Protein AF-A0A7S1P350-F1 (afdb_monomer_lite)

Structure (mmCIF, N/CA/C/O backbone):
data_AF-A0A7S1P350-F1
#
_entry.id   AF-A0A7S1P350-F1
#
loop_
_atom_site.group_PDB
_atom_site.id
_atom_site.type_symbol
_atom_site.label_atom_id
_atom_site.label_alt_id
_atom_site.label_comp_id
_atom_site.label_asym_id
_atom_site.label_entity_id
_atom_site.label_seq_id
_atom_site.pdbx_PDB_ins_code
_atom_site.Cartn_x
_atom_site.Cartn_y
_atom_site.Cartn_z
_atom_site.occupancy
_atom_site.B_iso_or_equiv
_atom_site.auth_seq_id
_atom_site.auth_comp_id
_atom_site.auth_asym_id
_atom_site.auth_atom_id
_atom_site.pdbx_PDB_model_num
ATOM 1 N N . MET A 1 1 ? 8.802 13.043 -23.865 1.00 31.89 1 MET A N 1
ATOM 2 C CA . MET A 1 1 ? 8.583 13.725 -22.574 1.00 31.89 1 MET A CA 1
ATOM 3 C C . MET A 1 1 ? 8.338 12.661 -21.526 1.00 31.89 1 MET A C 1
ATOM 5 O O . MET A 1 1 ? 7.259 12.084 -21.487 1.00 31.89 1 MET A O 1
ATOM 9 N N . ALA A 1 2 ? 9.376 12.301 -20.776 1.00 31.91 2 ALA A N 1
ATOM 10 C CA . ALA A 1 2 ? 9.234 11.416 -19.631 1.00 31.91 2 ALA A CA 1
ATOM 11 C C . ALA A 1 2 ? 9.030 12.318 -18.414 1.00 31.91 2 ALA A C 1
ATOM 13 O O . ALA A 1 2 ? 9.948 13.040 -18.033 1.00 31.91 2 ALA A O 1
ATOM 14 N N . LEU A 1 3 ? 7.818 12.319 -17.853 1.00 40.88 3 LEU A N 1
ATOM 15 C CA . LEU A 1 3 ? 7.553 12.968 -16.572 1.00 40.88 3 LEU A CA 1
ATOM 16 C C . LEU A 1 3 ? 8.575 12.445 -15.559 1.00 40.88 3 LEU A C 1
ATOM 18 O O . LEU A 1 3 ? 8.765 11.229 -15.456 1.00 40.88 3 LEU A O 1
ATOM 22 N N . ALA A 1 4 ? 9.224 13.343 -14.817 1.00 43.75 4 ALA A N 1
ATOM 23 C CA . ALA A 1 4 ? 10.021 12.938 -13.668 1.00 43.75 4 ALA A CA 1
ATOM 24 C C . ALA A 1 4 ? 9.134 12.054 -12.777 1.00 43.75 4 ALA A C 1
ATOM 26 O O . ALA A 1 4 ? 8.017 12.440 -12.415 1.00 43.75 4 ALA A O 1
ATOM 27 N N . ALA A 1 5 ? 9.587 10.826 -12.523 1.00 44.84 5 ALA A N 1
ATOM 28 C CA . ALA A 1 5 ? 8.796 9.815 -11.840 1.00 44.84 5 ALA A CA 1
ATOM 29 C C . ALA A 1 5 ? 8.268 10.376 -10.509 1.00 44.84 5 ALA A C 1
ATOM 31 O O . ALA A 1 5 ? 9.049 10.747 -9.636 1.00 44.84 5 ALA A O 1
ATOM 32 N N . GLY A 1 6 ? 6.940 10.456 -10.374 1.00 52.16 6 GLY A N 1
ATOM 33 C CA . GLY A 1 6 ? 6.282 10.929 -9.154 1.00 52.16 6 GLY A CA 1
ATOM 34 C C . GLY A 1 6 ? 5.625 12.310 -9.218 1.00 52.16 6 GLY A C 1
ATOM 35 O O . GLY A 1 6 ? 5.156 12.762 -8.184 1.00 52.16 6 GLY A O 1
ATOM 36 N N . LEU A 1 7 ? 5.541 12.975 -10.374 1.00 58.00 7 LEU A N 1
ATOM 37 C CA . LEU A 1 7 ? 4.772 14.221 -10.527 1.00 58.00 7 LEU A CA 1
ATOM 38 C C . LEU A 1 7 ? 3.311 13.957 -10.929 1.00 58.00 7 LEU A C 1
ATOM 40 O O . LEU A 1 7 ? 3.033 13.290 -11.929 1.00 58.00 7 LEU A O 1
ATOM 44 N N . GLY A 1 8 ? 2.362 14.492 -10.159 1.00 65.94 8 GLY A N 1
ATOM 45 C CA . GLY A 1 8 ? 0.937 14.482 -10.484 1.00 65.94 8 GLY A CA 1
ATOM 46 C C . GLY A 1 8 ? 0.539 15.754 -11.224 1.00 65.94 8 GLY A C 1
ATOM 47 O O . GLY A 1 8 ? 0.784 16.842 -10.723 1.00 65.94 8 GLY A O 1
ATOM 48 N N . TRP A 1 9 ? -0.068 15.641 -12.407 1.00 72.06 9 TRP A N 1
ATOM 49 C CA . TRP A 1 9 ? -0.625 16.793 -13.125 1.00 72.06 9 TRP A CA 1
ATOM 50 C C . TRP A 1 9 ? -1.850 17.340 -12.385 1.00 72.06 9 TRP A C 1
ATOM 52 O O . TRP A 1 9 ? -2.766 16.577 -12.078 1.00 72.06 9 TRP A O 1
ATOM 62 N N . VAL A 1 10 ? -1.849 18.640 -12.090 1.00 72.50 10 VAL A N 1
ATOM 63 C CA . VAL A 1 10 ? -2.869 19.304 -11.258 1.00 72.50 10 VAL A CA 1
ATOM 64 C C . VAL A 1 10 ? -3.528 20.502 -11.938 1.00 72.50 10 VAL A C 1
ATOM 66 O O . VAL A 1 10 ? -4.592 20.943 -11.505 1.00 72.50 10 VAL A O 1
ATOM 69 N N . GLY A 1 11 ? -2.928 21.046 -12.998 1.00 75.75 11 GLY A N 1
ATOM 70 C CA . GLY A 1 11 ? -3.437 22.264 -13.614 1.00 75.75 11 GLY A CA 1
ATOM 71 C C . GLY A 1 11 ? -2.635 22.754 -14.807 1.00 75.75 11 GLY A C 1
ATOM 72 O O . GLY A 1 11 ? -1.751 22.065 -15.316 1.00 75.75 11 GLY A O 1
ATOM 73 N N . ILE A 1 12 ? -2.938 23.975 -15.230 1.00 77.88 12 ILE A N 1
ATOM 74 C CA . ILE A 1 12 ? -2.197 24.711 -16.261 1.00 77.88 12 ILE A CA 1
ATOM 75 C C . ILE A 1 12 ? -1.925 26.142 -15.792 1.00 77.88 12 ILE A C 1
ATOM 77 O O . ILE A 1 12 ? -2.685 26.686 -14.982 1.00 77.88 12 ILE A O 1
ATOM 81 N N . THR A 1 13 ? -0.855 26.766 -16.282 1.00 75.38 13 THR A N 1
ATOM 82 C CA . THR A 1 13 ? -0.591 28.179 -15.979 1.00 75.38 13 THR A CA 1
ATOM 83 C C . THR A 1 13 ? -1.585 29.084 -16.718 1.00 75.38 13 THR A C 1
ATOM 85 O O . THR A 1 13 ? -2.065 28.771 -17.805 1.00 75.38 13 THR A O 1
ATOM 88 N N . VAL A 1 14 ? -1.954 30.221 -16.122 1.00 67.88 14 VAL A N 1
ATOM 89 C CA . VAL A 1 14 ? -2.869 31.196 -16.757 1.00 67.88 14 VAL A CA 1
ATOM 90 C C . VAL A 1 14 ? -2.184 32.003 -17.859 1.00 67.88 14 VAL A C 1
ATOM 92 O O . VAL A 1 14 ? -2.864 32.560 -18.718 1.00 67.88 14 VAL A O 1
ATOM 95 N N . TRP A 1 15 ? -0.850 32.061 -17.826 1.00 59.44 15 TRP A N 1
ATOM 96 C CA . TRP A 1 15 ? -0.016 32.862 -18.721 1.00 59.44 15 TRP A CA 1
ATOM 97 C C . TRP A 1 15 ? 0.591 32.048 -19.885 1.00 59.44 15 TRP A C 1
ATOM 99 O O . TRP A 1 15 ? 1.189 32.641 -20.779 1.00 59.44 15 TRP A O 1
ATOM 109 N N . GLY A 1 16 ? 0.419 30.716 -19.927 1.00 55.88 16 GLY A N 1
ATOM 110 C CA . GLY A 1 16 ? 0.969 29.837 -20.972 1.00 55.88 16 GLY A CA 1
ATOM 111 C C . GLY A 1 16 ? 0.355 28.426 -20.984 1.00 55.88 16 GLY A C 1
ATOM 112 O O . GLY A 1 16 ? -0.347 28.034 -20.063 1.00 55.88 16 GLY A O 1
ATOM 113 N N . LYS A 1 17 ? 0.603 27.627 -22.036 1.00 62.62 17 LYS A N 1
ATOM 114 C CA . LYS A 1 17 ? 0.114 26.228 -22.175 1.00 62.62 17 LYS A CA 1
ATOM 115 C C . LYS A 1 17 ? 0.881 25.221 -21.297 1.00 62.62 17 LYS A C 1
ATOM 117 O O . LYS A 1 17 ? 0.972 24.043 -21.636 1.00 62.62 17 LYS A O 1
ATOM 122 N N . GLU A 1 18 ? 1.505 25.686 -20.227 1.00 71.25 18 GLU A N 1
ATOM 123 C CA . GLU A 1 18 ? 2.404 24.860 -19.433 1.00 71.25 18 GLU A CA 1
ATOM 124 C C . GLU A 1 18 ? 1.602 24.047 -18.426 1.00 71.25 18 GLU A C 1
ATOM 126 O O . GLU A 1 18 ? 0.733 24.568 -17.721 1.00 71.25 18 GLU A O 1
ATOM 131 N N . ASN A 1 19 ? 1.903 22.754 -18.371 1.00 77.00 19 ASN A N 1
ATOM 132 C CA . ASN A 1 19 ? 1.309 21.856 -17.400 1.00 77.00 19 ASN A CA 1
ATOM 133 C C . ASN A 1 19 ? 1.909 22.130 -16.021 1.00 77.00 19 ASN A C 1
ATOM 135 O O . ASN A 1 19 ? 3.127 22.233 -15.864 1.00 77.00 19 ASN A O 1
ATOM 139 N N . VAL A 1 20 ? 1.034 22.216 -15.024 1.00 75.62 20 VAL A N 1
ATOM 140 C CA . VAL A 1 20 ? 1.387 22.393 -13.619 1.00 75.62 20 VAL A CA 1
ATOM 141 C C . VAL A 1 20 ? 1.246 21.058 -12.908 1.00 75.62 20 VAL A C 1
ATOM 143 O O . VAL A 1 20 ? 0.232 20.366 -13.039 1.00 75.62 20 VAL A O 1
ATOM 146 N N . PHE A 1 21 ? 2.260 20.714 -12.133 1.00 77.00 21 PHE A N 1
ATOM 147 C CA . PHE A 1 21 ? 2.406 19.455 -11.431 1.00 77.00 21 PHE A CA 1
ATOM 148 C C . PHE A 1 21 ? 2.642 19.670 -9.939 1.00 77.00 21 PHE A C 1
ATOM 150 O O . PHE A 1 21 ? 3.076 20.733 -9.505 1.00 77.00 21 PHE A O 1
ATOM 157 N N . GLU A 1 22 ? 2.400 18.627 -9.159 1.00 71.12 22 GLU A N 1
ATOM 158 C CA . GLU A 1 22 ? 2.622 18.592 -7.719 1.00 71.12 22 GLU A CA 1
ATOM 159 C C . GLU A 1 22 ? 3.215 17.233 -7.332 1.00 71.12 22 GLU A C 1
ATOM 161 O O . GLU A 1 22 ? 2.849 16.199 -7.906 1.00 71.12 22 GLU A O 1
ATOM 166 N N . TYR A 1 23 ? 4.134 17.212 -6.364 1.00 61.34 23 TYR A N 1
ATOM 167 C CA . TYR A 1 23 ? 4.603 15.945 -5.807 1.00 61.34 23 TYR A CA 1
ATOM 168 C C . TYR A 1 23 ? 3.615 15.427 -4.748 1.00 61.34 23 TYR A C 1
ATOM 170 O O . TYR A 1 23 ? 3.258 16.174 -3.835 1.00 61.34 23 TYR A O 1
ATOM 178 N N . PRO A 1 24 ? 3.254 14.129 -4.764 1.00 55.03 24 PRO A N 1
ATOM 179 C CA . PRO A 1 24 ? 2.376 13.521 -3.764 1.00 55.03 24 PRO A CA 1
ATOM 180 C C . PRO A 1 24 ? 2.867 13.675 -2.320 1.00 55.03 24 PRO A C 1
ATOM 182 O O . PRO A 1 24 ? 2.067 13.680 -1.391 1.00 55.03 24 PRO A O 1
ATOM 185 N N . ASN A 1 25 ? 4.184 13.786 -2.125 1.00 51.19 25 ASN A N 1
ATOM 186 C CA . ASN A 1 25 ? 4.817 13.927 -0.815 1.00 51.19 25 ASN A CA 1
ATOM 187 C C . ASN A 1 25 ? 5.059 15.388 -0.391 1.00 51.19 25 ASN A C 1
ATOM 189 O O . ASN A 1 25 ? 5.568 15.607 0.707 1.00 51.19 25 ASN A O 1
ATOM 193 N N . ARG A 1 26 ? 4.725 16.378 -1.233 1.00 59.78 26 ARG A N 1
ATOM 194 C CA . ARG A 1 26 ? 4.877 17.815 -0.940 1.00 59.78 26 ARG A CA 1
ATOM 195 C C . ARG A 1 26 ? 3.661 18.611 -1.428 1.00 59.78 26 ARG A C 1
ATOM 197 O O . ARG A 1 26 ? 3.783 19.416 -2.353 1.00 59.78 26 ARG A O 1
ATOM 204 N N . PRO A 1 27 ? 2.481 18.390 -0.822 1.00 59.50 27 PRO A N 1
ATOM 205 C CA . PRO A 1 27 ? 1.291 19.141 -1.182 1.00 59.50 27 PRO A CA 1
ATOM 206 C C . PR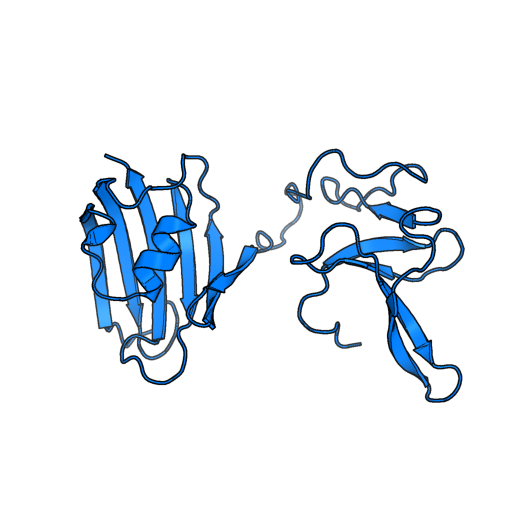O A 1 27 ? 1.488 20.636 -0.875 1.00 59.50 27 PRO A C 1
ATOM 208 O O . PRO A 1 27 ? 1.899 21.009 0.220 1.00 59.50 27 PRO A O 1
ATOM 211 N N . GLY A 1 28 ? 1.200 21.492 -1.848 1.00 63.22 28 GLY A N 1
ATOM 212 C CA . GLY A 1 28 ? 1.414 22.937 -1.836 1.00 63.22 28 GLY A CA 1
ATOM 213 C C . GLY A 1 28 ? 2.602 23.390 -2.685 1.00 63.22 28 GLY A C 1
ATOM 214 O O . GLY A 1 28 ? 2.643 24.558 -3.064 1.00 63.22 28 GLY A O 1
ATOM 215 N N . GLU A 1 29 ? 3.534 22.497 -3.032 1.00 71.94 29 GLU A N 1
ATOM 216 C CA . GLU A 1 29 ? 4.646 22.824 -3.927 1.00 71.94 29 GLU A CA 1
ATOM 217 C C . GLU A 1 29 ? 4.267 22.522 -5.381 1.00 71.94 29 GLU A C 1
ATOM 219 O O . GLU A 1 29 ? 4.148 21.364 -5.786 1.00 71.94 29 GLU A O 1
ATOM 224 N N . LEU A 1 30 ? 4.085 23.581 -6.171 1.00 75.62 30 LEU A N 1
ATOM 225 C CA . LEU A 1 30 ? 3.731 23.481 -7.584 1.00 75.62 30 LEU A CA 1
ATOM 226 C C . LEU A 1 30 ? 4.974 23.564 -8.465 1.00 75.62 30 LEU A C 1
ATOM 228 O O . LEU A 1 30 ? 5.900 24.332 -8.197 1.00 75.62 30 LEU A O 1
ATOM 232 N N . PHE A 1 31 ? 4.968 22.790 -9.540 1.00 78.62 31 PHE A N 1
ATOM 233 C CA . PHE A 1 31 ? 6.060 22.678 -10.495 1.00 78.62 31 PHE A CA 1
ATOM 234 C C . PHE A 1 31 ? 5.533 22.815 -11.915 1.00 78.62 31 PHE A C 1
ATOM 236 O O . PHE A 1 31 ? 4.415 22.404 -12.205 1.00 78.62 31 PHE A O 1
ATOM 243 N N . ILE A 1 32 ? 6.343 23.358 -12.810 1.00 76.62 32 ILE A N 1
ATOM 244 C CA . ILE A 1 32 ? 6.043 23.443 -14.239 1.00 76.62 32 ILE A CA 1
ATOM 245 C C . ILE A 1 32 ? 7.164 22.785 -15.028 1.00 76.62 32 ILE A C 1
ATOM 247 O O . ILE A 1 32 ? 8.329 22.832 -14.629 1.00 76.62 32 ILE A O 1
ATOM 251 N N . GLU A 1 33 ? 6.801 22.154 -16.137 1.00 72.31 33 GLU A N 1
ATOM 252 C CA . GLU A 1 33 ? 7.760 21.672 -17.126 1.00 72.31 33 GLU A CA 1
ATOM 253 C C . GLU A 1 33 ? 8.001 22.796 -18.137 1.00 72.31 33 GLU A C 1
ATOM 255 O O . GLU A 1 33 ? 7.114 23.140 -18.918 1.00 72.31 33 GLU A O 1
ATOM 260 N N . VAL A 1 34 ? 9.194 23.382 -18.099 1.00 67.56 34 VAL A N 1
ATOM 261 C CA . VAL A 1 34 ? 9.633 24.429 -19.026 1.00 67.56 34 VAL A CA 1
ATOM 262 C C . VAL A 1 34 ? 10.704 23.870 -19.945 1.00 67.56 34 VAL A C 1
ATOM 264 O O . VAL A 1 34 ? 11.556 23.092 -19.526 1.00 67.56 34 VAL A O 1
ATOM 267 N N . THR A 1 35 ? 10.689 24.264 -21.213 1.00 68.12 35 THR A N 1
ATOM 268 C CA . THR A 1 35 ? 11.775 23.894 -22.128 1.00 68.12 35 THR A CA 1
ATOM 269 C C . THR A 1 35 ? 12.934 24.865 -21.940 1.00 68.12 35 THR A C 1
ATOM 271 O O . THR A 1 35 ? 12.766 26.075 -22.081 1.00 68.12 35 THR A O 1
ATOM 274 N N . SER A 1 36 ? 14.112 24.336 -21.621 1.00 60.25 36 SER A N 1
ATOM 275 C CA . SER A 1 36 ? 15.355 25.095 -21.526 1.00 60.25 36 SER A CA 1
ATOM 276 C C . SER A 1 36 ? 15.619 25.836 -22.839 1.00 60.25 36 SER A C 1
ATOM 278 O O . SER A 1 36 ? 15.791 25.180 -23.867 1.00 60.25 36 SER A O 1
ATOM 280 N N . PRO A 1 37 ? 15.728 27.175 -22.848 1.00 58.50 37 PRO A N 1
ATOM 281 C CA . PRO A 1 37 ? 16.058 27.907 -24.071 1.00 58.50 37 PRO A CA 1
ATOM 282 C C . PRO A 1 37 ? 17.515 27.686 -24.506 1.00 58.50 37 PRO A C 1
ATOM 284 O O . PRO A 1 37 ? 17.873 28.006 -25.635 1.00 58.50 37 PRO A O 1
ATOM 287 N N . LEU A 1 38 ? 18.358 27.156 -23.611 1.00 67.56 38 LEU A N 1
ATOM 288 C CA . LEU A 1 38 ? 19.783 26.922 -23.851 1.00 67.56 38 LEU A CA 1
ATOM 289 C C . LEU A 1 38 ? 20.073 25.504 -24.346 1.00 67.56 38 LEU A C 1
ATOM 291 O O . LEU A 1 38 ? 20.953 25.327 -25.181 1.00 67.56 38 LEU A O 1
ATOM 295 N N . SER A 1 39 ? 19.360 24.502 -23.824 1.00 71.06 39 SER A N 1
ATOM 296 C CA . SER A 1 39 ? 19.612 23.090 -24.147 1.00 71.06 39 SER A CA 1
ATOM 297 C C . SER A 1 39 ? 18.470 22.406 -24.897 1.00 71.06 39 SER A C 1
ATOM 299 O O . SER A 1 39 ? 18.670 21.329 -25.445 1.00 71.06 39 SER A O 1
ATOM 301 N N . GLY A 1 40 ? 17.278 23.011 -24.950 1.00 67.12 40 GLY A N 1
ATOM 302 C CA . GLY A 1 40 ? 16.081 22.396 -25.530 1.00 67.12 40 GLY A CA 1
ATOM 303 C C . GLY A 1 40 ? 15.475 21.274 -24.679 1.00 67.12 40 GLY A C 1
ATOM 304 O O . GLY A 1 40 ? 14.454 20.706 -25.062 1.00 67.12 40 GLY A O 1
ATOM 305 N N . ASP A 1 41 ? 16.068 20.962 -23.526 1.00 66.44 41 ASP A N 1
ATOM 306 C CA . ASP A 1 41 ? 15.575 19.918 -22.632 1.00 66.44 41 ASP A CA 1
ATOM 307 C C . ASP A 1 41 ? 14.393 20.405 -21.796 1.00 66.44 41 ASP A C 1
ATOM 309 O O . ASP A 1 41 ? 14.322 21.570 -21.400 1.00 66.44 41 ASP A O 1
ATOM 313 N N . ALA A 1 42 ? 13.490 19.488 -21.464 1.00 63.56 42 ALA A N 1
ATOM 314 C CA . ALA A 1 42 ? 12.441 19.744 -20.491 1.00 63.56 42 ALA A CA 1
ATOM 315 C C . ALA A 1 42 ? 13.025 19.787 -19.071 1.00 63.56 42 ALA A C 1
ATOM 317 O O . ALA A 1 42 ? 13.594 18.810 -18.583 1.00 63.56 42 ALA A O 1
ATOM 318 N N . ILE A 1 43 ? 12.861 20.922 -18.400 1.00 63.66 43 ILE A N 1
ATOM 319 C CA . ILE A 1 43 ? 13.280 21.154 -17.022 1.00 63.66 43 ILE A CA 1
ATOM 320 C C . ILE A 1 43 ? 12.030 21.314 -16.166 1.00 63.66 43 ILE A C 1
ATOM 322 O O . ILE A 1 43 ? 11.145 22.109 -16.472 1.00 63.66 43 ILE A O 1
ATOM 326 N N . VAL A 1 44 ? 11.977 20.590 -15.051 1.00 69.31 44 VAL A N 1
ATOM 327 C CA . VAL A 1 44 ? 10.949 20.798 -14.030 1.00 69.31 44 VAL A CA 1
ATOM 328 C C . VAL A 1 44 ? 11.439 21.868 -13.061 1.00 69.31 44 VAL A C 1
ATOM 330 O O . VAL A 1 44 ? 12.449 21.675 -12.385 1.00 69.31 44 VAL A O 1
ATOM 333 N N . THR A 1 45 ? 10.723 22.986 -12.968 1.00 70.12 45 THR A N 1
ATOM 334 C CA . THR A 1 45 ? 11.049 24.076 -12.039 1.00 70.12 45 THR A CA 1
ATOM 335 C C . THR A 1 45 ? 9.894 24.365 -11.090 1.00 70.12 45 THR A C 1
ATOM 337 O O . THR A 1 45 ? 8.729 24.183 -11.439 1.00 70.12 45 THR A O 1
ATOM 340 N N . ARG A 1 46 ? 10.214 24.797 -9.866 1.00 74.38 46 ARG A N 1
ATOM 341 C CA . ARG A 1 46 ? 9.211 25.161 -8.858 1.00 74.38 46 ARG A CA 1
ATOM 342 C C . ARG A 1 46 ? 8.591 26.509 -9.213 1.00 74.38 46 ARG A C 1
ATOM 344 O O . ARG A 1 46 ? 9.309 27.473 -9.472 1.00 74.38 46 ARG A O 1
ATOM 351 N N . LEU A 1 47 ? 7.269 26.595 -9.148 1.00 73.69 47 LEU A N 1
ATOM 352 C CA . LEU A 1 47 ? 6.534 27.827 -9.390 1.00 73.69 47 LEU A CA 1
ATOM 353 C C . LEU A 1 47 ? 6.702 28.777 -8.194 1.00 73.69 47 LEU A C 1
ATOM 355 O O . LEU A 1 47 ? 6.228 28.504 -7.092 1.00 73.69 47 LEU A O 1
ATOM 359 N N . ALA A 1 48 ? 7.425 29.881 -8.400 1.00 64.38 48 ALA A N 1
ATOM 360 C CA . ALA A 1 48 ? 7.820 30.804 -7.331 1.00 64.38 48 ALA A CA 1
ATOM 361 C C . ALA A 1 48 ? 6.635 31.546 -6.688 1.00 64.38 48 ALA A C 1
ATOM 363 O O . ALA A 1 48 ? 6.672 31.839 -5.496 1.00 64.38 48 ALA A O 1
ATOM 364 N N . GLU A 1 49 ? 5.581 31.814 -7.459 1.00 65.25 49 GLU A N 1
ATOM 365 C CA . GLU A 1 49 ? 4.384 32.529 -6.995 1.00 65.25 49 GLU A CA 1
ATOM 366 C C . GLU A 1 49 ? 3.312 31.600 -6.396 1.00 65.25 49 GLU A C 1
ATOM 368 O O . GLU A 1 49 ? 2.235 32.057 -6.009 1.00 65.25 49 GLU A O 1
ATOM 373 N N . GLY A 1 50 ? 3.610 30.300 -6.271 1.00 70.19 50 GLY A N 1
ATOM 374 C CA . GLY A 1 50 ? 2.668 29.312 -5.754 1.00 70.19 50 GLY A CA 1
ATOM 375 C C . GLY A 1 50 ? 1.457 29.154 -6.673 1.00 70.19 50 GLY A C 1
ATOM 376 O O . GLY A 1 50 ? 1.606 28.938 -7.869 1.00 70.19 50 GLY A O 1
ATOM 377 N N . ASP A 1 51 ? 0.251 29.247 -6.117 1.00 67.81 51 ASP A N 1
ATOM 378 C CA . ASP A 1 51 ? -1.021 29.081 -6.832 1.00 67.81 51 ASP A CA 1
ATOM 379 C C . ASP A 1 51 ? -1.502 30.337 -7.582 1.00 67.81 51 ASP A C 1
ATOM 381 O O . ASP A 1 51 ? -2.456 30.267 -8.369 1.00 67.81 51 ASP A O 1
ATOM 385 N N . LYS A 1 52 ? -0.838 31.482 -7.375 1.00 67.25 52 LYS A N 1
ATOM 386 C CA . LYS A 1 52 ? -1.166 32.783 -7.973 1.00 67.25 52 LYS A CA 1
ATOM 387 C C . LYS A 1 52 ? -0.846 32.788 -9.469 1.00 67.25 52 LYS A C 1
ATOM 389 O O . LYS A 1 52 ? 0.159 33.316 -9.911 1.00 67.25 52 LYS A O 1
ATOM 394 N N . GLY A 1 53 ? -1.702 32.160 -10.265 1.00 71.75 53 GLY A N 1
ATOM 395 C CA . GLY A 1 53 ? -1.509 32.020 -11.711 1.00 71.75 53 GLY A CA 1
ATOM 396 C C . GLY A 1 53 ? -1.719 30.605 -12.236 1.00 71.75 53 GLY A C 1
ATOM 397 O O . GLY A 1 53 ? -1.356 30.314 -13.374 1.00 71.75 53 GLY A O 1
ATOM 398 N N . VAL A 1 54 ? -2.315 29.723 -11.435 1.00 74.94 54 VAL A N 1
ATOM 399 C CA . VAL A 1 54 ? -2.661 28.361 -11.840 1.00 74.94 54 VAL A CA 1
ATOM 400 C C . VAL A 1 54 ? -4.174 28.237 -11.983 1.00 74.94 54 VAL A C 1
ATOM 402 O O . VAL A 1 54 ? -4.936 28.654 -11.109 1.00 74.94 54 VAL A O 1
ATOM 405 N N . ARG A 1 55 ? -4.619 27.639 -13.091 1.00 78.94 55 ARG A N 1
ATOM 406 C CA . ARG A 1 55 ? -5.961 27.061 -13.202 1.00 78.94 55 ARG A CA 1
ATOM 407 C C . ARG A 1 55 ? -5.861 25.597 -12.828 1.00 78.94 55 ARG A C 1
ATOM 409 O O . ARG A 1 55 ? -5.370 24.785 -13.615 1.00 78.94 55 ARG A O 1
ATOM 416 N N . PHE A 1 56 ? -6.310 25.277 -11.622 1.00 77.56 56 PHE A N 1
ATOM 417 C CA . PHE A 1 56 ? -6.437 23.889 -11.206 1.00 77.56 56 PHE A CA 1
ATOM 418 C C . PHE A 1 56 ? -7.519 23.206 -12.029 1.00 77.56 56 PHE A C 1
ATOM 420 O O . PHE A 1 56 ? -8.547 23.806 -12.349 1.00 77.56 56 PHE A O 1
ATOM 427 N N . LEU A 1 57 ? -7.268 21.953 -12.382 1.00 75.00 57 LEU A N 1
ATOM 428 C CA . LEU A 1 57 ? -8.239 21.136 -13.086 1.00 75.00 57 LEU A CA 1
ATOM 429 C C . LEU A 1 57 ? -9.023 20.307 -12.076 1.00 75.00 57 LEU A C 1
ATOM 431 O O . LEU A 1 57 ? -8.454 19.634 -11.215 1.00 75.00 57 LEU A O 1
ATOM 435 N N . ASP A 1 58 ? -10.340 20.350 -12.211 1.00 69.50 58 ASP A N 1
ATOM 436 C CA . ASP A 1 58 ? -11.228 19.408 -11.561 1.00 69.50 58 ASP A CA 1
ATOM 437 C C . ASP A 1 58 ? -11.344 18.148 -12.420 1.00 69.50 58 ASP A C 1
ATOM 439 O O . ASP A 1 58 ? -12.063 18.091 -13.422 1.00 69.50 58 ASP A O 1
ATOM 443 N N . PHE A 1 59 ? -10.611 17.123 -11.999 1.00 62.91 59 PHE A N 1
ATOM 444 C CA . PHE A 1 59 ? -10.603 15.811 -12.634 1.00 62.91 59 PHE A CA 1
ATOM 445 C C . PHE A 1 59 ? -11.785 14.920 -12.222 1.00 62.91 59 PHE A C 1
ATOM 447 O O . PHE A 1 59 ? -11.826 13.762 -12.629 1.00 62.91 59 PHE A O 1
ATOM 454 N N . SER A 1 60 ? -12.741 15.415 -11.425 1.00 57.16 60 SER A N 1
ATOM 455 C CA . SER A 1 60 ? -14.005 14.705 -11.171 1.00 57.16 60 SER A CA 1
ATOM 456 C C . SER A 1 60 ? -14.956 14.721 -12.378 1.00 57.16 60 SER A C 1
ATOM 458 O O . SER A 1 60 ? -15.985 14.047 -12.368 1.00 57.16 60 SER A O 1
ATOM 460 N N . THR A 1 61 ? -14.600 15.466 -13.429 1.00 47.59 61 THR A N 1
ATOM 461 C CA . THR A 1 61 ? -15.366 15.627 -14.668 1.00 47.59 61 THR A CA 1
ATOM 462 C C . THR A 1 61 ? -14.557 15.163 -15.885 1.00 47.59 61 THR A C 1
ATOM 464 O O . THR A 1 61 ? -13.325 15.183 -15.873 1.00 47.59 61 THR A O 1
ATOM 467 N N . SER A 1 62 ? -15.244 14.717 -16.943 1.00 52.38 62 SER A N 1
ATOM 468 C CA . SER A 1 62 ? -14.630 14.281 -18.205 1.00 52.38 62 SER A CA 1
ATOM 469 C C . SER A 1 62 ? -15.301 15.002 -19.388 1.00 52.38 62 SER A C 1
ATOM 471 O O . SER A 1 62 ? -16.480 14.742 -19.645 1.00 52.38 62 SER A O 1
ATOM 473 N N . PRO A 1 63 ? -14.602 15.915 -20.101 1.00 61.25 63 PRO A N 1
ATOM 474 C CA . PRO A 1 63 ? -13.206 16.319 -19.890 1.00 61.25 63 PRO A CA 1
ATOM 475 C C . PRO A 1 63 ? -13.014 17.137 -18.593 1.00 61.25 63 PRO A C 1
ATOM 477 O O . PRO A 1 63 ? -13.980 17.740 -18.124 1.00 61.25 63 PRO A O 1
ATOM 480 N N . PRO A 1 64 ? -11.787 17.197 -18.034 1.00 62.78 64 PRO A N 1
ATOM 481 C CA . PRO A 1 64 ? -11.507 17.968 -16.825 1.00 62.78 64 PRO A CA 1
ATOM 482 C C . PRO A 1 64 ? -11.863 19.444 -17.001 1.00 62.78 64 PRO A C 1
ATOM 484 O O . PRO A 1 64 ? -11.495 20.066 -18.002 1.00 62.78 64 PRO A O 1
ATOM 487 N N . ILE A 1 65 ? -12.541 20.018 -16.011 1.00 72.31 65 ILE A N 1
ATOM 488 C CA . ILE A 1 65 ? -12.942 21.426 -16.030 1.00 72.31 65 ILE A CA 1
ATOM 489 C C . ILE A 1 65 ? -11.875 22.275 -15.340 1.00 72.31 65 ILE A C 1
ATOM 491 O O . ILE A 1 65 ? -11.425 21.968 -14.239 1.00 72.31 65 ILE A O 1
ATOM 495 N N . ALA A 1 66 ? -11.483 23.381 -15.971 1.00 77.81 66 ALA A N 1
ATOM 496 C CA . ALA A 1 66 ? -10.623 24.371 -15.338 1.00 77.81 66 ALA A CA 1
ATOM 497 C C . ALA A 1 66 ? -11.407 25.186 -14.305 1.00 77.81 66 ALA A C 1
ATOM 499 O O . ALA A 1 66 ? -12.376 25.867 -14.642 1.00 77.81 66 ALA A O 1
ATOM 500 N N . LEU A 1 67 ? -10.956 25.143 -13.054 1.00 77.19 67 LEU A N 1
ATOM 501 C CA . LEU A 1 67 ? -11.522 25.930 -11.968 1.00 77.19 67 LEU A CA 1
ATOM 502 C C . LEU A 1 67 ? -11.188 27.428 -12.129 1.00 77.19 67 LEU A C 1
ATOM 504 O O . LEU A 1 67 ? -10.222 27.793 -12.819 1.00 77.19 67 LEU A O 1
ATOM 508 N N . PRO A 1 68 ? -11.978 28.321 -11.501 1.00 76.06 68 PRO A N 1
ATOM 509 C CA . PRO A 1 68 ? -11.635 29.732 -11.377 1.00 76.06 68 PRO A CA 1
ATOM 510 C C . PRO A 1 68 ? -10.233 29.931 -10.785 1.00 76.06 68 PRO A C 1
ATOM 512 O O . PRO A 1 68 ? -9.770 29.157 -9.948 1.00 76.06 68 PRO A O 1
ATOM 515 N N . ILE A 1 69 ? -9.548 30.988 -11.224 1.00 66.00 69 ILE A N 1
ATOM 516 C CA . ILE A 1 69 ? -8.190 31.310 -10.764 1.00 66.00 69 ILE A CA 1
ATOM 517 C C . ILE A 1 69 ? -8.212 31.531 -9.245 1.00 66.00 69 ILE A C 1
ATOM 519 O O . ILE A 1 69 ? -9.043 32.285 -8.745 1.00 66.00 69 ILE A O 1
ATOM 523 N N . GLY A 1 70 ? -7.298 30.875 -8.525 1.00 59.06 70 GLY A N 1
ATOM 524 C CA . GLY A 1 70 ? -7.218 30.937 -7.060 1.00 59.06 70 GLY A CA 1
ATOM 525 C C . GLY A 1 70 ? -8.163 29.981 -6.323 1.00 59.06 70 GLY A C 1
ATOM 526 O O . GLY A 1 70 ? -8.145 29.943 -5.096 1.00 59.06 70 GLY A O 1
ATOM 527 N N . GLN A 1 71 ? -8.964 29.182 -7.039 1.00 66.31 71 GLN A N 1
ATOM 528 C CA . GLN A 1 71 ? -9.781 28.130 -6.442 1.00 66.31 71 GLN A CA 1
ATOM 529 C C . GLN A 1 71 ? -9.079 26.773 -6.559 1.00 66.31 71 GLN A C 1
ATOM 531 O O . GLN A 1 71 ? -8.861 26.254 -7.655 1.00 66.31 71 GLN A O 1
ATOM 536 N N . ARG A 1 72 ? -8.754 26.179 -5.407 1.00 63.12 72 ARG A N 1
ATOM 537 C CA . ARG A 1 72 ? -8.249 24.805 -5.309 1.00 63.12 72 ARG A CA 1
ATOM 538 C C . ARG A 1 72 ? -9.432 23.836 -5.152 1.00 63.12 72 ARG A C 1
ATOM 540 O O . ARG A 1 72 ? -10.400 24.193 -4.475 1.00 63.12 72 ARG A O 1
ATOM 547 N N . PRO A 1 73 ? -9.394 22.628 -5.744 1.00 62.69 73 PRO A N 1
ATOM 548 C CA . PRO A 1 73 ? -10.435 21.634 -5.504 1.00 62.69 73 PRO A CA 1
ATOM 549 C C . PRO A 1 73 ? -10.537 21.324 -4.002 1.00 62.69 73 PRO A C 1
ATOM 551 O O . PRO A 1 73 ? -9.518 21.193 -3.323 1.00 62.69 73 PRO A O 1
ATOM 554 N N . SER A 1 74 ? -11.769 21.254 -3.483 1.00 52.00 74 SER A N 1
ATOM 555 C CA . SER A 1 74 ? -12.057 21.345 -2.042 1.00 52.00 74 SER A CA 1
ATOM 556 C C . SER A 1 74 ? -11.509 20.224 -1.167 1.00 52.00 74 SER A C 1
ATOM 558 O O . SER A 1 74 ? -11.597 20.369 0.039 1.00 52.00 74 SER A O 1
ATOM 560 N N . ASN A 1 75 ? -10.939 19.152 -1.708 1.00 41.19 75 ASN A N 1
ATOM 561 C CA . ASN A 1 75 ? -10.082 18.205 -0.997 1.00 41.19 75 ASN A CA 1
ATOM 562 C C . ASN A 1 75 ? -9.362 17.352 -2.048 1.00 41.19 75 ASN A C 1
ATOM 564 O O . ASN A 1 75 ? -9.930 17.108 -3.112 1.00 41.19 75 ASN A O 1
ATOM 568 N N . ASN A 1 76 ? -8.115 16.955 -1.7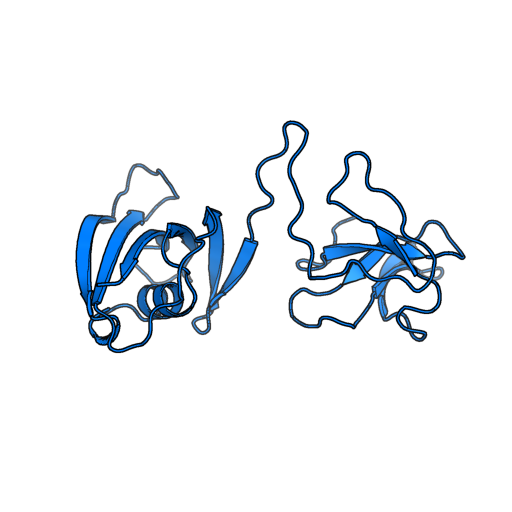53 1.00 40.38 76 ASN A N 1
ATOM 569 C CA . ASN A 1 76 ? -7.229 16.097 -2.558 1.00 40.38 76 ASN A CA 1
ATOM 570 C C . ASN A 1 76 ? -7.979 15.199 -3.555 1.00 40.38 76 ASN A C 1
ATOM 572 O O . ASN A 1 76 ? -8.893 14.496 -3.125 1.00 40.38 76 ASN A O 1
ATOM 576 N N . PRO A 1 77 ? -7.590 15.163 -4.843 1.00 38.81 77 PRO A N 1
ATOM 577 C CA . PRO A 1 77 ? -8.413 14.576 -5.887 1.00 38.81 77 PRO A CA 1
ATOM 578 C C . PRO A 1 77 ? -8.567 13.066 -5.685 1.00 38.81 77 PRO A C 1
ATOM 580 O O . PRO A 1 77 ? -7.771 12.255 -6.157 1.00 38.81 77 PRO A O 1
ATOM 583 N N . SER A 1 78 ? -9.663 12.686 -5.036 1.00 33.19 78 SER A N 1
ATOM 584 C CA . SER A 1 78 ? -10.471 11.555 -5.456 1.00 33.19 78 SER A CA 1
ATOM 585 C C . SER A 1 78 ? -10.932 11.848 -6.883 1.00 33.19 78 SER A C 1
ATOM 587 O O . SER A 1 78 ? -11.930 12.536 -7.091 1.00 33.19 78 SER A O 1
ATOM 589 N N . LEU A 1 79 ? -10.152 11.387 -7.867 1.00 33.28 79 LEU A N 1
ATOM 590 C CA . LEU A 1 79 ? -10.577 11.332 -9.264 1.00 33.28 79 LEU A CA 1
ATOM 591 C C . LEU A 1 79 ? -11.835 10.459 -9.338 1.00 33.28 79 LEU A C 1
ATOM 593 O O . LEU A 1 79 ? -11.767 9.241 -9.168 1.00 33.28 79 LEU A O 1
ATOM 597 N N . ALA A 1 80 ? -12.979 11.105 -9.550 1.00 31.20 80 ALA A N 1
ATOM 598 C CA . ALA A 1 80 ? -14.242 10.441 -9.810 1.00 31.20 80 ALA A CA 1
ATOM 599 C C . ALA A 1 80 ? -14.266 9.884 -11.243 1.00 31.20 80 ALA A C 1
ATOM 601 O O . ALA A 1 80 ? -13.727 10.465 -12.182 1.00 31.20 80 ALA A O 1
ATOM 602 N N . ASN A 1 81 ? -14.880 8.712 -11.360 1.00 35.78 81 ASN A N 1
ATOM 603 C CA . ASN A 1 81 ? -14.974 7.865 -12.541 1.00 35.78 81 ASN A CA 1
ATOM 604 C C . ASN A 1 81 ? -15.716 8.506 -13.723 1.00 35.78 81 ASN A C 1
ATOM 606 O O . ASN A 1 81 ? -16.746 9.148 -13.533 1.00 35.78 81 ASN A O 1
ATOM 610 N N . GLY A 1 82 ? -15.306 8.151 -14.948 1.00 28.75 82 GLY A N 1
ATOM 611 C CA . GLY A 1 82 ? -16.200 8.226 -16.105 1.00 28.75 82 GLY A CA 1
ATOM 612 C C . GLY A 1 82 ? -15.537 8.114 -17.476 1.00 28.75 82 GLY A C 1
ATOM 613 O O . GLY A 1 82 ? -15.461 9.106 -18.191 1.00 28.75 82 GLY A O 1
ATOM 614 N N . GLY A 1 83 ? -15.109 6.908 -17.869 1.00 26.84 83 GLY A N 1
ATOM 615 C CA . GLY A 1 83 ? -14.815 6.592 -19.275 1.00 26.84 83 GLY A CA 1
ATOM 616 C C . GLY A 1 83 ? -13.638 5.643 -19.475 1.00 26.84 83 GLY A C 1
ATOM 617 O O . GLY A 1 83 ? -12.554 6.084 -19.827 1.00 26.84 83 GLY A O 1
ATOM 618 N N . GLY A 1 84 ? -13.841 4.341 -19.244 1.00 31.95 84 GLY A N 1
ATOM 619 C CA . GLY A 1 84 ? -12.954 3.280 -19.752 1.00 31.95 84 GLY A CA 1
ATOM 620 C C . GLY A 1 84 ? -11.479 3.309 -19.324 1.00 31.95 84 GLY A C 1
ATOM 621 O O . GLY A 1 84 ? -10.672 2.610 -19.927 1.00 31.95 84 GLY A O 1
ATOM 622 N N . ALA A 1 85 ? -11.114 4.084 -18.303 1.00 32.22 85 ALA A N 1
ATOM 623 C CA . ALA A 1 85 ? -9.754 4.179 -17.796 1.00 32.22 85 ALA A CA 1
ATOM 624 C C . ALA A 1 85 ? -9.683 3.500 -16.426 1.00 32.22 85 ALA A C 1
ATOM 626 O O . ALA A 1 85 ? -10.390 3.884 -15.497 1.00 32.22 85 ALA A O 1
ATOM 627 N N . THR A 1 86 ? -8.844 2.470 -16.321 1.00 34.81 86 THR A N 1
ATOM 628 C CA . THR A 1 86 ? -8.422 1.822 -15.072 1.00 34.81 86 THR A CA 1
ATOM 629 C C . THR A 1 86 ? -8.305 2.842 -13.938 1.00 34.81 86 THR A C 1
ATOM 631 O O . THR A 1 86 ? -7.510 3.776 -14.065 1.00 34.81 86 THR A O 1
ATOM 634 N N . LEU A 1 87 ? -9.093 2.653 -12.865 1.00 39.34 87 LEU A N 1
ATOM 635 C CA . LEU A 1 87 ? -8.960 3.321 -11.561 1.00 39.34 87 LEU A CA 1
ATOM 636 C C . LEU A 1 87 ? -7.488 3.656 -11.329 1.00 39.34 87 LEU A C 1
ATOM 638 O O . LEU A 1 87 ? -6.667 2.742 -11.254 1.00 39.34 87 LEU A O 1
ATOM 642 N N . ARG A 1 88 ? -7.138 4.948 -11.330 1.00 44.16 88 ARG A N 1
ATOM 643 C CA . ARG A 1 88 ? -5.744 5.390 -11.226 1.00 44.16 88 ARG A CA 1
ATOM 644 C C . ARG A 1 88 ? -5.223 4.941 -9.864 1.00 44.16 88 ARG A C 1
ATOM 646 O O . ARG A 1 88 ? -5.517 5.558 -8.846 1.00 44.16 88 ARG A O 1
ATOM 653 N N . ARG A 1 89 ? -4.522 3.813 -9.873 1.00 57.62 89 ARG A N 1
ATOM 654 C CA . ARG A 1 89 ? -4.114 3.073 -8.687 1.00 57.62 89 ARG A CA 1
ATOM 655 C C . ARG A 1 89 ? -3.210 3.959 -7.824 1.00 57.62 89 ARG A C 1
ATOM 657 O O . ARG A 1 89 ? -2.281 4.591 -8.337 1.00 57.62 89 ARG A O 1
ATOM 664 N N . ARG A 1 90 ? -3.497 4.063 -6.522 1.00 68.44 90 ARG A N 1
ATOM 665 C CA . ARG A 1 90 ? -2.682 4.871 -5.600 1.00 68.44 90 ARG A CA 1
ATOM 666 C C . ARG A 1 90 ? -1.370 4.136 -5.363 1.00 68.44 90 ARG A C 1
ATOM 668 O O . ARG A 1 90 ? -1.362 3.071 -4.761 1.00 68.44 90 ARG A O 1
ATOM 675 N N . THR A 1 91 ? -0.261 4.704 -5.815 1.00 74.12 91 THR A N 1
ATOM 676 C CA . THR A 1 91 ? 1.069 4.118 -5.629 1.00 74.12 91 THR A CA 1
ATOM 677 C C . THR A 1 91 ? 1.850 4.831 -4.531 1.00 74.12 91 THR A C 1
ATOM 679 O O . THR A 1 91 ? 1.597 5.997 -4.221 1.00 74.12 91 THR A O 1
ATOM 682 N N . GLY A 1 92 ? 2.807 4.132 -3.925 1.00 75.50 92 GLY A N 1
ATOM 683 C CA . GLY A 1 92 ? 3.681 4.705 -2.907 1.00 75.50 92 GLY A CA 1
ATOM 684 C C . GLY A 1 92 ? 4.839 3.790 -2.527 1.00 75.50 92 GLY A C 1
ATOM 685 O O . GLY A 1 92 ? 5.048 2.736 -3.131 1.00 75.50 92 GLY A O 1
ATOM 686 N N . THR A 1 93 ? 5.585 4.207 -1.508 1.00 76.25 93 THR A N 1
ATOM 687 C CA . THR A 1 93 ? 6.722 3.461 -0.960 1.00 76.25 93 THR A CA 1
ATOM 688 C C . THR A 1 93 ? 6.534 3.294 0.545 1.00 76.25 93 THR A C 1
ATOM 690 O O . THR A 1 93 ? 6.203 4.260 1.233 1.00 76.25 93 THR A O 1
ATOM 693 N N . SER A 1 94 ? 6.698 2.074 1.056 1.00 71.12 94 SER A N 1
ATOM 694 C CA . SER A 1 94 ? 6.649 1.771 2.488 1.00 71.12 94 SER A CA 1
ATOM 695 C C . SER A 1 94 ? 7.911 2.273 3.210 1.00 71.12 94 SER A C 1
ATOM 697 O O . SER A 1 94 ? 8.928 2.529 2.558 1.00 71.12 94 SER A O 1
ATOM 699 N N . PRO A 1 95 ? 7.900 2.377 4.552 1.00 73.12 95 PRO A N 1
ATOM 700 C CA . PRO A 1 95 ? 9.100 2.692 5.335 1.00 73.12 95 PRO A CA 1
ATOM 701 C C . PRO A 1 95 ? 10.294 1.768 5.045 1.00 73.12 95 PRO A C 1
ATOM 703 O O . PRO A 1 95 ? 11.431 2.228 4.991 1.00 73.12 95 PRO A O 1
ATOM 706 N N . SER A 1 96 ? 10.034 0.486 4.783 1.00 69.50 96 SER A N 1
ATOM 707 C CA . SER A 1 96 ? 11.037 -0.508 4.368 1.00 69.50 96 SER A CA 1
ATOM 708 C C . SER A 1 96 ? 11.508 -0.389 2.908 1.00 69.50 96 SER A C 1
ATOM 710 O O . SER A 1 96 ? 12.332 -1.186 2.457 1.00 69.50 96 SER A O 1
ATOM 712 N N . GLY A 1 97 ? 11.008 0.590 2.148 1.00 73.31 97 GLY A N 1
ATOM 713 C CA . GLY A 1 97 ? 11.384 0.818 0.751 1.00 73.31 97 GLY A CA 1
ATOM 714 C C . GLY A 1 97 ? 10.640 -0.058 -0.263 1.00 73.31 97 GLY A C 1
ATOM 715 O O . GLY A 1 97 ? 10.966 -0.019 -1.451 1.00 73.31 97 GLY A O 1
ATOM 716 N N . ALA A 1 98 ? 9.643 -0.840 0.166 1.00 80.50 98 ALA A N 1
ATOM 717 C CA . ALA A 1 98 ? 8.815 -1.625 -0.743 1.00 80.50 98 ALA A CA 1
ATOM 718 C C . ALA A 1 98 ? 7.866 -0.704 -1.515 1.00 80.50 98 ALA A C 1
ATOM 720 O O . ALA A 1 98 ? 7.240 0.192 -0.948 1.00 80.50 98 ALA A O 1
ATOM 721 N N . ARG A 1 99 ? 7.743 -0.925 -2.822 1.00 81.94 99 ARG A N 1
ATOM 722 C CA . ARG A 1 99 ? 6.794 -0.174 -3.651 1.00 81.94 99 ARG A CA 1
ATOM 723 C C . ARG A 1 99 ? 5.429 -0.819 -3.524 1.00 81.94 99 ARG A C 1
ATOM 725 O O . ARG A 1 99 ? 5.343 -2.041 -3.518 1.00 81.94 99 ARG A O 1
ATOM 732 N N . TYR A 1 100 ? 4.375 -0.026 -3.464 1.00 82.50 100 TYR A N 1
ATOM 733 C CA . TYR A 1 100 ? 3.022 -0.554 -3.421 1.00 82.50 100 TYR A CA 1
ATOM 734 C C . TYR A 1 100 ? 2.084 0.193 -4.354 1.00 82.50 100 TYR A C 1
ATOM 736 O O . TYR A 1 100 ? 2.360 1.308 -4.798 1.00 82.50 100 TYR A O 1
ATOM 744 N N . GLU A 1 101 ? 0.961 -0.456 -4.613 1.00 83.38 101 GLU A N 1
ATOM 745 C CA . GLU A 1 101 ? -0.128 0.005 -5.442 1.00 83.38 101 GLU A CA 1
ATOM 746 C C . GLU A 1 101 ? -1.460 -0.432 -4.816 1.00 83.38 101 GLU A C 1
ATOM 748 O O . GLU A 1 101 ? -1.716 -1.619 -4.632 1.00 83.38 101 GLU A O 1
ATOM 753 N N . VAL A 1 102 ? -2.310 0.523 -4.452 1.00 82.44 102 VAL A N 1
ATOM 754 C CA . VAL A 1 102 ? -3.671 0.275 -3.976 1.00 82.44 102 VAL A CA 1
ATOM 755 C C . VAL A 1 102 ? -4.540 -0.007 -5.193 1.00 82.44 102 VAL A C 1
ATOM 757 O O . VAL A 1 102 ? -4.777 0.870 -6.029 1.00 82.44 102 VAL A O 1
ATOM 760 N N . VAL A 1 103 ? -4.979 -1.256 -5.296 1.00 81.31 103 VAL A N 1
ATOM 761 C CA . VAL A 1 103 ? -5.820 -1.764 -6.384 1.00 81.31 103 VAL A CA 1
ATOM 762 C C . VAL A 1 103 ? -7.292 -1.474 -6.098 1.00 81.31 103 VAL A C 1
ATOM 764 O O . VAL A 1 103 ? -8.052 -1.179 -7.018 1.00 81.31 103 VAL A O 1
ATOM 767 N N . GLN A 1 104 ? -7.681 -1.508 -4.823 1.00 80.31 104 GLN A N 1
ATOM 768 C CA . GLN A 1 104 ? -9.017 -1.162 -4.353 1.00 80.31 104 GLN A CA 1
ATOM 769 C C . GLN A 1 104 ? -8.893 -0.394 -3.042 1.00 80.31 104 GLN A C 1
ATOM 771 O O . GLN A 1 104 ? -8.280 -0.895 -2.107 1.00 80.31 104 GLN A O 1
ATOM 776 N N . GLU A 1 105 ? -9.464 0.806 -2.968 1.00 79.81 105 GLU A N 1
ATOM 777 C CA . GLU A 1 105 ? -9.470 1.604 -1.738 1.00 79.81 105 GLU A CA 1
ATOM 778 C C . GLU A 1 105 ? -10.416 0.989 -0.699 1.00 79.81 105 GLU A C 1
ATOM 780 O O . GLU A 1 105 ? -11.544 0.606 -1.015 1.00 79.81 105 GLU A O 1
ATOM 785 N N . GLY A 1 106 ? -9.959 0.930 0.551 1.00 76.44 106 GLY A N 1
ATOM 786 C CA . GLY A 1 106 ? -10.802 0.592 1.693 1.00 76.44 106 GLY A CA 1
ATOM 787 C C . GLY A 1 106 ? -11.516 1.828 2.233 1.00 76.44 106 GLY A C 1
ATOM 788 O O . GLY A 1 106 ? -10.975 2.936 2.216 1.00 76.44 106 GLY A O 1
ATOM 789 N N . THR A 1 107 ? -12.729 1.651 2.746 1.00 77.44 107 THR A N 1
ATOM 790 C CA . THR A 1 107 ? -13.537 2.744 3.316 1.00 77.44 107 THR A CA 1
ATOM 791 C C . THR A 1 107 ? -13.554 2.744 4.840 1.00 77.44 107 THR A C 1
ATOM 793 O O . THR A 1 107 ? -14.039 3.702 5.441 1.00 77.44 107 THR A O 1
ATOM 796 N N . GLY A 1 108 ? -13.050 1.686 5.476 1.00 78.25 108 GLY A N 1
ATOM 797 C CA . GLY A 1 108 ? -13.077 1.558 6.926 1.00 78.25 108 GLY A CA 1
ATOM 798 C C . GLY A 1 108 ? -11.941 2.296 7.638 1.00 78.25 108 GLY A C 1
ATOM 799 O O . GLY A 1 108 ? -11.204 3.121 7.069 1.00 78.25 108 GLY A O 1
ATOM 800 N N . ARG A 1 109 ? -11.814 2.016 8.939 1.00 88.94 109 ARG A N 1
ATOM 801 C CA . ARG A 1 109 ? -10.750 2.594 9.769 1.00 88.94 109 ARG A CA 1
ATOM 802 C C . ARG A 1 109 ? -9.398 1.957 9.441 1.00 88.94 109 ARG A C 1
ATOM 804 O O . ARG A 1 109 ? -9.322 0.900 8.819 1.00 88.94 109 ARG A O 1
ATOM 811 N N . VAL A 1 110 ? -8.332 2.630 9.857 1.00 85.56 110 VAL A N 1
ATOM 812 C CA . VAL A 1 110 ? -6.966 2.100 9.773 1.00 85.56 110 VAL A CA 1
ATOM 813 C C . VAL A 1 110 ? -6.707 1.239 11.018 1.00 85.56 110 VAL A C 1
ATOM 815 O O . VAL A 1 110 ? -7.041 1.692 12.121 1.00 85.56 110 VAL A O 1
ATOM 818 N N . PRO A 1 111 ? -6.150 0.022 10.881 1.00 85.25 111 PRO A N 1
ATOM 819 C CA . PRO A 1 111 ? -5.760 -0.797 12.022 1.00 85.25 111 PRO A CA 1
ATOM 820 C C . PRO A 1 111 ? -4.689 -0.129 12.885 1.00 85.25 111 PRO A C 1
ATOM 822 O O . PRO A 1 111 ? -3.765 0.520 12.396 1.00 85.25 111 PRO A O 1
ATOM 825 N N . THR A 1 112 ? -4.775 -0.359 14.185 1.00 85.75 112 THR A N 1
ATOM 826 C CA . THR A 1 112 ? -3.725 -0.080 15.161 1.00 85.75 112 THR A CA 1
ATOM 827 C C . THR A 1 112 ? -2.903 -1.337 15.423 1.00 85.75 112 THR A C 1
ATOM 829 O O . THR A 1 112 ? -3.268 -2.446 15.037 1.00 85.75 112 THR A O 1
ATOM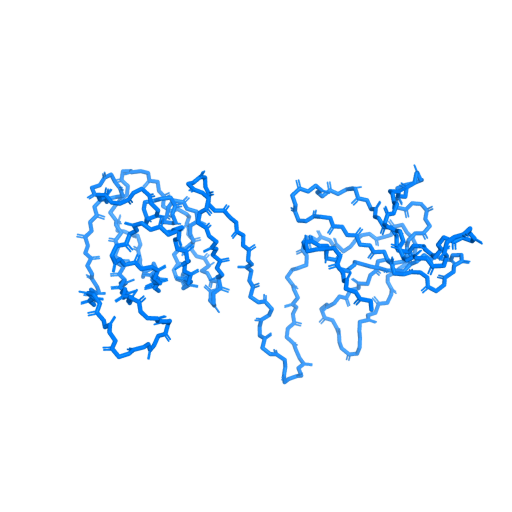 832 N N . LEU A 1 113 ? -1.778 -1.185 16.120 1.00 86.00 113 LEU A N 1
ATOM 833 C CA . LEU A 1 113 ? -0.870 -2.299 16.383 1.00 86.00 113 LEU A CA 1
ATOM 834 C C . LEU A 1 113 ? -1.499 -3.449 17.195 1.00 86.00 113 LEU A C 1
ATOM 836 O O . LEU A 1 113 ? -1.073 -4.595 17.055 1.00 86.00 113 LEU A O 1
ATOM 840 N N . ASN A 1 114 ? -2.491 -3.140 18.030 1.00 88.69 114 ASN A N 1
ATOM 841 C CA . ASN A 1 114 ? -3.130 -4.104 18.927 1.00 88.69 114 ASN A CA 1
ATOM 842 C C . ASN A 1 114 ? -4.435 -4.672 18.360 1.00 88.69 114 ASN A C 1
ATOM 844 O O . ASN A 1 114 ? -5.021 -5.562 18.972 1.00 88.69 114 ASN A O 1
ATOM 848 N N . ASP A 1 115 ? -4.896 -4.161 17.217 1.00 90.44 115 ASP A N 1
ATOM 849 C CA . ASP A 1 115 ? -6.097 -4.679 16.581 1.00 90.44 115 ASP A CA 1
ATOM 850 C C . ASP A 1 115 ? -5.857 -6.100 16.054 1.00 90.44 115 ASP A C 1
ATOM 852 O O . ASP A 1 115 ? -4.764 -6.453 15.590 1.00 90.44 115 ASP A O 1
ATOM 856 N N . ARG A 1 116 ? -6.913 -6.915 16.095 1.00 94.69 116 ARG A N 1
ATOM 857 C CA . ARG A 1 116 ? -6.981 -8.168 15.346 1.00 94.69 116 ARG A CA 1
ATOM 858 C C . ARG A 1 116 ? -7.565 -7.861 13.981 1.00 94.69 116 ARG A C 1
ATOM 860 O O . ARG A 1 116 ? -8.567 -7.169 13.872 1.00 94.69 116 ARG A O 1
ATOM 867 N N . VAL A 1 117 ? -6.932 -8.374 12.938 1.00 93.69 117 VAL A N 1
ATOM 868 C CA . VAL A 1 117 ? -7.381 -8.157 11.565 1.00 93.69 117 VAL A CA 1
ATOM 869 C C . VAL A 1 117 ? -7.638 -9.482 10.886 1.00 93.69 117 VAL A C 1
ATOM 871 O O . VAL A 1 117 ? -6.875 -10.439 11.061 1.00 93.69 117 VAL A O 1
ATOM 874 N N . LYS A 1 118 ? -8.697 -9.517 10.085 1.00 94.31 118 LYS A N 1
ATOM 875 C CA . LYS A 1 118 ? -8.931 -10.558 9.097 1.00 94.31 118 LYS A CA 1
ATOM 876 C C . LYS A 1 118 ? -8.377 -10.090 7.760 1.00 94.31 118 LYS A C 1
ATOM 878 O O . LYS A 1 118 ? -8.663 -8.976 7.325 1.00 94.31 118 LYS A O 1
ATOM 883 N N . TYR A 1 119 ? -7.591 -10.929 7.098 1.00 91.56 119 TYR A N 1
ATOM 884 C CA . TYR A 1 119 ? -6.964 -10.567 5.831 1.00 91.56 119 TYR A CA 1
ATOM 885 C C . TYR A 1 119 ? -6.796 -11.763 4.893 1.00 91.56 119 TYR A C 1
ATOM 887 O O . TYR A 1 119 ? -6.705 -12.914 5.332 1.00 91.56 119 TYR A O 1
ATOM 895 N N . ASP A 1 120 ? -6.708 -11.467 3.599 1.00 91.75 120 ASP A N 1
ATOM 896 C CA . ASP A 1 120 ? -6.202 -12.388 2.584 1.00 91.75 120 ASP A CA 1
ATOM 897 C C . ASP A 1 120 ? -4.814 -11.921 2.140 1.00 91.75 120 ASP A C 1
ATOM 899 O O . ASP A 1 120 ? -4.596 -10.724 1.955 1.00 91.75 120 ASP A O 1
ATOM 903 N N . CYS A 1 121 ? -3.872 -12.841 1.949 1.00 88.25 121 CYS A N 1
ATOM 904 C CA . CYS A 1 121 ? -2.548 -12.521 1.427 1.00 88.25 121 CYS A CA 1
ATOM 905 C C . CYS A 1 121 ? -2.070 -13.614 0.479 1.00 88.25 121 CYS A C 1
ATOM 907 O O . CYS A 1 121 ? -1.937 -14.771 0.874 1.00 88.25 121 CYS A O 1
ATOM 909 N N . ILE A 1 122 ? -1.771 -13.234 -0.756 1.00 88.31 122 ILE A N 1
ATOM 910 C CA . ILE A 1 122 ? -1.167 -14.118 -1.750 1.00 88.31 122 ILE A CA 1
ATOM 911 C C . ILE A 1 122 ? 0.214 -13.573 -2.070 1.00 88.31 122 ILE A C 1
ATOM 913 O O . ILE A 1 122 ? 0.355 -12.373 -2.310 1.00 88.31 122 ILE A O 1
ATOM 917 N N . ALA A 1 123 ? 1.212 -14.448 -2.089 1.00 85.06 123 ALA A N 1
ATOM 918 C CA . ALA A 1 123 ? 2.571 -14.093 -2.452 1.00 85.06 123 ALA A CA 1
ATOM 919 C C . ALA A 1 123 ? 3.082 -14.921 -3.631 1.00 85.06 123 ALA A C 1
ATOM 921 O O . ALA A 1 123 ? 2.834 -16.126 -3.704 1.00 85.06 123 ALA A O 1
ATOM 922 N N . TRP A 1 124 ? 3.852 -14.279 -4.508 1.00 84.56 124 TRP A N 1
ATOM 923 C CA . TRP A 1 124 ? 4.498 -14.881 -5.674 1.00 84.56 124 TRP A CA 1
ATOM 924 C C . TRP A 1 124 ? 5.985 -14.527 -5.751 1.00 84.56 124 TRP A C 1
ATOM 926 O O . TRP A 1 124 ? 6.437 -13.489 -5.247 1.00 84.56 124 TRP A O 1
ATOM 936 N N . ARG A 1 125 ? 6.744 -15.388 -6.429 1.00 79.69 125 ARG A N 1
ATOM 937 C CA . ARG A 1 125 ? 8.173 -15.204 -6.737 1.00 79.69 125 ARG A CA 1
ATOM 938 C C . ARG A 1 125 ? 8.422 -14.510 -8.066 1.00 79.69 125 ARG A C 1
ATOM 940 O O . ARG A 1 125 ? 9.374 -13.741 -8.186 1.00 79.69 125 ARG A O 1
ATOM 947 N N . ASP A 1 126 ? 7.580 -14.805 -9.046 1.00 74.25 126 ASP A N 1
ATOM 948 C CA . ASP A 1 126 ? 7.743 -14.457 -10.454 1.00 74.25 126 ASP A CA 1
ATOM 949 C C . ASP A 1 126 ? 7.053 -13.133 -10.812 1.00 74.25 126 ASP A C 1
ATOM 951 O O . ASP A 1 126 ? 7.715 -12.216 -11.300 1.00 74.25 126 ASP A O 1
ATOM 955 N N . ALA A 1 127 ? 5.747 -13.017 -10.553 1.00 80.50 127 ALA A N 1
ATOM 956 C CA . ALA A 1 127 ? 4.938 -11.816 -10.771 1.00 80.50 127 ALA A CA 1
ATOM 957 C C . ALA A 1 127 ? 3.573 -11.929 -10.067 1.00 80.50 127 ALA A C 1
ATOM 959 O O . ALA A 1 127 ? 3.171 -13.010 -9.645 1.00 80.50 127 ALA A O 1
ATOM 960 N N . PHE A 1 128 ? 2.821 -10.826 -9.982 1.00 76.94 128 PHE A N 1
ATOM 961 C CA . PHE A 1 128 ? 1.405 -10.892 -9.594 1.00 76.94 128 PHE A CA 1
ATOM 962 C C . PHE A 1 128 ? 0.632 -11.826 -10.525 1.00 76.94 128 PHE A C 1
ATOM 964 O O . PHE A 1 128 ? 0.843 -11.799 -11.737 1.00 76.94 128 PHE A O 1
ATOM 971 N N . ASP A 1 129 ? -0.242 -12.650 -9.944 1.00 78.62 129 ASP A N 1
ATOM 972 C CA . ASP A 1 129 ? -1.005 -13.689 -10.649 1.00 78.62 129 ASP A CA 1
ATOM 973 C C . ASP A 1 129 ? -0.133 -14.692 -11.434 1.00 78.62 129 ASP A C 1
ATOM 975 O O . ASP A 1 129 ? -0.615 -15.402 -12.318 1.00 78.62 129 ASP A O 1
ATOM 979 N N . GLY A 1 130 ? 1.154 -14.780 -11.077 1.00 75.19 130 GLY A N 1
ATOM 980 C CA . GLY A 1 130 ? 2.114 -15.722 -11.631 1.00 75.19 130 GLY A CA 1
ATOM 981 C C . GLY A 1 130 ? 1.855 -17.170 -11.216 1.00 75.19 130 GLY A C 1
ATOM 982 O O . GLY A 1 130 ? 0.986 -17.480 -10.389 1.00 75.19 130 GLY A O 1
ATOM 983 N N . GLN A 1 131 ? 2.626 -18.076 -11.814 1.00 81.69 131 GLN A N 1
ATOM 984 C CA . GLN A 1 131 ? 2.509 -19.515 -11.566 1.00 81.69 131 GLN A CA 1
ATOM 985 C C . GLN A 1 131 ? 3.335 -19.946 -10.346 1.00 81.69 131 GLN A C 1
ATOM 987 O O . GLN A 1 131 ? 2.979 -20.925 -9.689 1.00 81.69 131 GLN A O 1
ATOM 992 N N . ASP A 1 132 ? 4.397 -19.210 -10.000 1.00 78.81 132 ASP A N 1
ATOM 993 C CA . ASP A 1 132 ? 5.248 -19.509 -8.841 1.00 78.81 132 ASP A CA 1
ATOM 994 C C . ASP A 1 132 ? 4.710 -18.841 -7.564 1.00 78.81 132 ASP A C 1
ATOM 996 O O . ASP A 1 132 ? 5.234 -17.838 -7.060 1.00 78.81 132 ASP A O 1
ATOM 1000 N N . LYS A 1 133 ? 3.604 -19.398 -7.052 1.00 83.31 133 LYS A N 1
ATOM 1001 C CA . LYS A 1 133 ? 3.004 -19.003 -5.770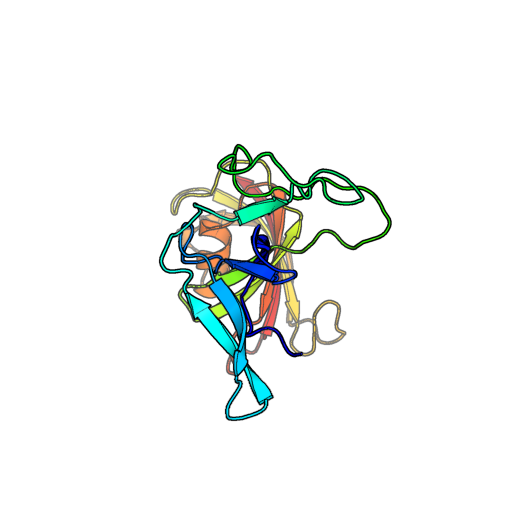 1.00 83.31 133 LYS A CA 1
ATOM 1002 C C . LYS A 1 133 ? 3.870 -19.470 -4.600 1.00 83.31 133 LYS A C 1
ATOM 1004 O O . LYS A 1 133 ? 4.128 -20.660 -4.443 1.00 83.31 133 LYS A O 1
ATOM 1009 N N . PHE A 1 134 ? 4.229 -18.537 -3.722 1.00 82.25 134 PHE A N 1
ATOM 1010 C CA . PHE A 1 134 ? 4.939 -18.826 -2.478 1.00 82.25 134 PHE A CA 1
ATOM 1011 C C . PHE A 1 134 ? 3.976 -19.230 -1.349 1.00 82.25 134 PHE A C 1
ATOM 1013 O O . PHE A 1 134 ? 4.190 -20.249 -0.697 1.00 82.25 134 PHE A O 1
ATOM 1020 N N . TYR A 1 135 ? 2.887 -18.478 -1.147 1.00 82.19 135 TYR A N 1
ATOM 1021 C CA . TYR A 1 135 ? 1.765 -18.870 -0.282 1.00 82.19 135 TYR A CA 1
ATOM 1022 C C . TYR A 1 135 ? 0.458 -18.184 -0.700 1.00 82.19 135 TYR A C 1
ATOM 1024 O O . TYR A 1 135 ? 0.464 -17.168 -1.394 1.00 82.19 135 TYR A O 1
ATOM 1032 N N . ASP A 1 136 ? -0.665 -18.736 -0.239 1.00 89.00 136 ASP A N 1
ATOM 1033 C CA . ASP A 1 136 ? -2.015 -18.200 -0.431 1.00 89.00 136 ASP A CA 1
ATOM 1034 C C . ASP A 1 136 ? -2.803 -18.365 0.882 1.00 89.00 136 ASP A C 1
ATOM 1036 O O . ASP A 1 136 ? -3.194 -19.470 1.261 1.00 89.00 136 ASP A O 1
ATOM 1040 N N . LEU A 1 137 ? -2.960 -17.267 1.621 1.00 86.06 137 LEU A N 1
ATOM 1041 C CA . LEU A 1 13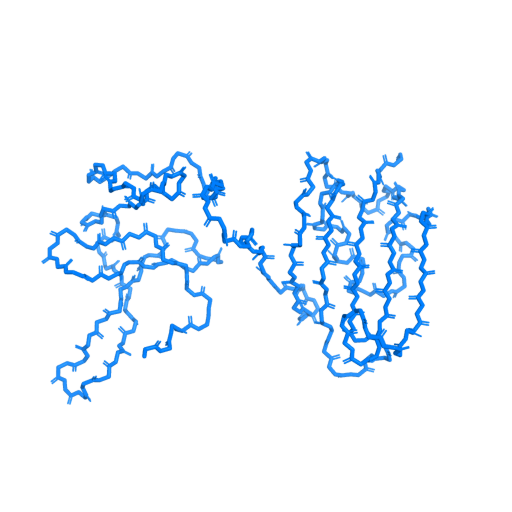7 ? -3.701 -17.194 2.877 1.00 86.06 137 LEU A CA 1
ATOM 1042 C C . LEU A 1 137 ? -5.052 -16.528 2.620 1.00 86.06 137 LEU A C 1
ATOM 1044 O O . LEU A 1 137 ? -5.100 -15.409 2.109 1.00 86.06 137 LEU A O 1
ATOM 1048 N N . ARG A 1 138 ? -6.146 -17.185 3.021 1.00 90.56 138 ARG A N 1
ATOM 1049 C CA . ARG A 1 138 ? -7.517 -16.669 2.881 1.00 90.56 138 ARG A CA 1
ATOM 1050 C C . ARG A 1 138 ? -8.201 -16.573 4.236 1.00 90.56 138 ARG A C 1
ATOM 1052 O O . ARG A 1 138 ? -8.300 -17.572 4.945 1.00 90.56 138 ARG A O 1
ATOM 1059 N N . GLY A 1 139 ? -8.675 -15.383 4.589 1.00 89.88 139 GLY A N 1
ATOM 1060 C CA . GLY A 1 139 ? -9.412 -15.106 5.818 1.00 89.88 139 GLY A CA 1
ATOM 1061 C C . GLY A 1 139 ? -8.618 -15.357 7.100 1.00 89.88 139 GLY A C 1
ATOM 1062 O O . GLY A 1 139 ? -9.218 -15.688 8.122 1.00 89.88 139 GLY A O 1
ATOM 1063 N N . ALA A 1 140 ? -7.290 -15.230 7.059 1.00 88.94 140 ALA A N 1
ATOM 1064 C CA . ALA A 1 140 ? -6.449 -15.408 8.234 1.00 88.94 140 ALA A CA 1
ATOM 1065 C C . ALA A 1 140 ? -6.737 -14.302 9.259 1.00 88.94 140 ALA A C 1
ATOM 1067 O O . ALA A 1 140 ? -6.846 -13.134 8.893 1.00 88.94 140 ALA A O 1
ATOM 1068 N N . VAL A 1 141 ? -6.830 -14.666 10.541 1.00 94.62 141 VAL A N 1
ATOM 1069 C CA . VAL A 1 141 ? -7.064 -13.718 11.641 1.00 94.62 141 VAL A CA 1
ATOM 1070 C C . VAL A 1 141 ? -5.836 -13.667 12.538 1.00 94.62 141 VAL A C 1
ATOM 1072 O O . VAL A 1 141 ? -5.402 -14.698 13.059 1.00 94.62 141 VAL A O 1
ATOM 1075 N N . ARG A 1 142 ? -5.265 -12.476 12.728 1.00 90.00 142 ARG A N 1
ATOM 1076 C CA . ARG A 1 142 ? -4.046 -12.281 13.528 1.00 90.00 142 ARG A CA 1
ATOM 1077 C C . ARG A 1 142 ? -3.996 -10.869 14.123 1.00 90.00 142 ARG A C 1
ATOM 1079 O O . ARG A 1 142 ? -4.562 -9.948 13.542 1.00 90.00 142 ARG A O 1
ATOM 1086 N N . CYS A 1 143 ? -3.321 -10.688 15.260 1.00 93.25 143 CYS A N 1
ATOM 1087 C CA . CYS A 1 143 ? -2.995 -9.348 15.756 1.00 93.25 143 CYS A CA 1
ATOM 1088 C C . CYS A 1 143 ? -1.966 -8.672 14.838 1.00 93.25 143 CYS A C 1
ATOM 1090 O O . CYS A 1 143 ? -1.041 -9.327 14.348 1.00 93.25 143 CYS A O 1
ATOM 1092 N N . VAL A 1 144 ? -2.072 -7.356 14.634 1.00 84.00 144 VAL A N 1
ATOM 1093 C CA . VAL A 1 144 ? -1.117 -6.608 13.790 1.00 84.00 144 VAL A CA 1
ATOM 1094 C C . VAL A 1 144 ? 0.328 -6.707 14.317 1.00 84.00 144 VAL A C 1
ATOM 1096 O O . VAL A 1 144 ? 1.286 -6.659 13.543 1.00 84.00 144 VAL A O 1
ATOM 1099 N N . SER A 1 145 ? 0.510 -6.920 15.622 1.00 83.75 145 SER A N 1
ATOM 1100 C CA . SER A 1 145 ? 1.809 -7.188 16.252 1.00 83.75 145 SER A CA 1
ATOM 1101 C C . SER A 1 145 ? 2.503 -8.465 15.780 1.00 83.75 145 SER A C 1
ATOM 1103 O O . SER A 1 145 ? 3.730 -8.517 15.792 1.00 83.75 145 SER A O 1
ATOM 1105 N N . ASP A 1 146 ? 1.753 -9.479 15.347 1.00 84.44 146 ASP A N 1
ATOM 1106 C CA . ASP A 1 146 ? 2.290 -10.831 15.148 1.00 84.44 146 ASP A CA 1
ATOM 1107 C C . ASP A 1 146 ? 2.720 -11.084 13.691 1.00 84.44 146 ASP A C 1
ATOM 1109 O O . ASP A 1 146 ? 3.066 -12.209 13.312 1.00 84.44 146 ASP A O 1
ATOM 1113 N N . PHE A 1 147 ? 2.660 -10.070 12.824 1.00 79.94 147 PHE A N 1
ATOM 1114 C CA . PHE A 1 147 ? 3.156 -10.165 11.452 1.00 79.94 147 PHE A CA 1
ATOM 1115 C C . PHE A 1 147 ? 4.688 -10.210 11.451 1.00 79.94 147 PHE A C 1
ATOM 1117 O O . PHE A 1 147 ? 5.354 -9.235 11.791 1.00 79.94 147 PHE A O 1
ATOM 1124 N N . LEU A 1 148 ? 5.241 -11.355 11.040 1.00 66.81 148 LEU A N 1
ATOM 1125 C CA . LEU A 1 148 ? 6.685 -11.626 11.061 1.00 66.81 148 LEU A CA 1
ATOM 1126 C C . LEU A 1 148 ? 7.466 -10.784 10.043 1.00 66.81 148 LEU A C 1
ATOM 1128 O O . LEU A 1 148 ? 8.621 -10.438 10.270 1.00 66.81 148 LEU A O 1
ATOM 1132 N N . THR A 1 149 ? 6.842 -10.450 8.914 1.00 67.62 149 THR A N 1
ATOM 1133 C CA . THR A 1 149 ? 7.456 -9.642 7.857 1.00 67.62 149 THR A CA 1
ATOM 1134 C C . THR A 1 149 ? 7.141 -8.164 8.073 1.00 67.62 149 THR A C 1
ATOM 1136 O O . THR A 1 149 ? 5.967 -7.779 8.076 1.00 67.62 149 THR A O 1
ATOM 1139 N N . GLY A 1 150 ? 8.178 -7.327 8.172 1.00 72.19 150 GLY A N 1
ATOM 1140 C CA . GLY A 1 150 ? 8.029 -5.878 8.350 1.00 72.19 150 GLY A CA 1
ATOM 1141 C C . GLY A 1 150 ? 7.166 -5.221 7.269 1.00 72.19 150 GLY A C 1
ATOM 1142 O O . GLY A 1 150 ? 6.304 -4.414 7.592 1.00 72.19 150 GLY A O 1
ATOM 1143 N N . VAL A 1 151 ? 7.300 -5.649 6.009 1.00 77.12 151 VAL A N 1
ATOM 1144 C CA . VAL A 1 151 ? 6.552 -5.080 4.873 1.00 77.12 151 VAL A CA 1
ATOM 1145 C C . VAL A 1 151 ? 5.040 -5.291 5.004 1.00 77.12 151 VAL A C 1
ATOM 1147 O O . VAL A 1 151 ? 4.272 -4.349 4.829 1.00 77.12 151 VAL A O 1
ATOM 1150 N N . VAL A 1 152 ? 4.595 -6.509 5.331 1.00 81.31 152 VAL A N 1
ATOM 1151 C CA . VAL A 1 152 ? 3.157 -6.795 5.487 1.00 81.31 152 VAL A CA 1
ATOM 1152 C C . VAL A 1 152 ? 2.599 -6.046 6.696 1.00 81.31 152 VAL A C 1
ATOM 1154 O O . VAL A 1 152 ? 1.520 -5.470 6.608 1.00 81.31 152 VAL A O 1
ATOM 1157 N N . ARG A 1 153 ? 3.355 -5.967 7.799 1.00 85.31 153 ARG A N 1
ATOM 1158 C CA . ARG A 1 153 ? 2.954 -5.193 8.983 1.00 85.31 153 ARG A CA 1
ATOM 1159 C C . ARG A 1 153 ? 2.803 -3.701 8.672 1.00 85.31 153 ARG A C 1
ATOM 1161 O O . ARG A 1 153 ? 1.799 -3.098 9.038 1.00 85.31 153 ARG A O 1
ATOM 1168 N N . GLU A 1 154 ? 3.782 -3.112 7.988 1.00 84.44 154 GLU A N 1
ATOM 1169 C CA . GLU A 1 154 ? 3.747 -1.715 7.534 1.00 84.44 154 GLU A CA 1
ATOM 1170 C C . GLU A 1 154 ? 2.569 -1.449 6.591 1.00 84.44 154 GLU A C 1
ATOM 1172 O O . GLU A 1 154 ? 1.912 -0.409 6.682 1.00 84.44 154 GLU A O 1
ATOM 1177 N N . ALA A 1 155 ? 2.281 -2.397 5.696 1.00 88.19 155 ALA A N 1
ATOM 1178 C CA . ALA A 1 155 ? 1.139 -2.300 4.805 1.00 88.19 155 ALA A CA 1
ATOM 1179 C C . ALA A 1 155 ? -0.171 -2.289 5.593 1.00 88.19 155 ALA A C 1
ATOM 1181 O O . ALA A 1 155 ? -0.917 -1.325 5.471 1.00 88.19 155 ALA A O 1
ATOM 1182 N N . VAL A 1 156 ? -0.412 -3.271 6.467 1.00 89.06 156 VAL A N 1
ATOM 1183 C CA . VAL A 1 156 ? -1.643 -3.341 7.275 1.00 89.06 156 VAL A CA 1
ATOM 1184 C C . VAL A 1 156 ? -1.858 -2.064 8.099 1.00 89.06 156 VAL A C 1
ATOM 1186 O O . VAL A 1 156 ? -2.963 -1.533 8.110 1.00 89.06 156 VAL A O 1
ATOM 1189 N N . LEU A 1 157 ? -0.805 -1.511 8.715 1.00 85.06 157 LEU A N 1
ATOM 1190 C CA . LEU A 1 157 ? -0.872 -0.267 9.505 1.00 85.06 157 LEU A CA 1
ATOM 1191 C C . LEU A 1 157 ? -1.149 1.003 8.681 1.00 85.06 157 LEU A C 1
ATOM 1193 O O . LEU A 1 157 ? -1.401 2.063 9.250 1.00 85.06 157 LEU A O 1
ATOM 1197 N N . SER A 1 158 ? -1.072 0.924 7.355 1.00 84.12 158 SER A N 1
ATOM 1198 C CA . SER A 1 158 ? -1.361 2.034 6.438 1.00 84.12 158 SER A CA 1
ATOM 1199 C C . SER A 1 158 ? -2.514 1.731 5.482 1.00 84.12 158 SER A C 1
ATOM 1201 O O . SER A 1 158 ? -2.785 2.530 4.583 1.00 84.12 158 SER A O 1
ATOM 1203 N N . MET A 1 159 ? -3.168 0.582 5.645 1.00 88.00 159 MET A N 1
ATOM 1204 C CA . MET A 1 159 ? -4.343 0.187 4.881 1.00 88.00 159 MET A CA 1
ATOM 1205 C C . MET A 1 159 ? -5.622 0.586 5.606 1.00 88.00 159 MET A C 1
ATOM 1207 O O . MET A 1 159 ? -5.655 0.717 6.830 1.00 88.00 159 MET A O 1
ATOM 1211 N N . ARG A 1 160 ? -6.699 0.745 4.840 1.00 86.31 160 ARG A N 1
ATOM 1212 C CA . ARG A 1 160 ? -8.059 0.826 5.381 1.00 86.31 160 ARG A CA 1
ATOM 1213 C C . ARG A 1 160 ? -8.754 -0.518 5.274 1.00 86.31 160 ARG A C 1
ATOM 1215 O O . ARG A 1 160 ? -8.518 -1.275 4.340 1.00 86.31 160 ARG A O 1
ATOM 1222 N N . GLU A 1 161 ? -9.632 -0.815 6.219 1.00 84.19 161 GLU A N 1
ATOM 1223 C CA . GLU A 1 161 ? -10.536 -1.959 6.086 1.00 84.19 161 GLU A CA 1
ATOM 1224 C C . GLU A 1 161 ? -11.305 -1.903 4.748 1.00 84.19 161 GLU A C 1
ATOM 1226 O O . GLU A 1 161 ? -11.816 -0.851 4.346 1.00 84.19 161 GLU A O 1
ATOM 1231 N N . GLY A 1 162 ? -11.318 -3.037 4.044 1.00 82.38 162 GLY A N 1
ATOM 1232 C CA . GLY A 1 162 ? -11.799 -3.216 2.673 1.00 82.38 162 GLY A CA 1
ATOM 1233 C C . GLY A 1 162 ? -10.760 -2.954 1.572 1.00 82.38 162 GLY A C 1
ATOM 1234 O O . GLY A 1 162 ? -11.087 -3.089 0.394 1.00 82.38 162 GLY A O 1
ATOM 1235 N N . GLU A 1 163 ? -9.530 -2.551 1.909 1.00 88.81 163 GLU A N 1
ATOM 1236 C CA . GLU A 1 163 ? -8.505 -2.209 0.918 1.00 88.81 163 GLU A CA 1
ATOM 1237 C C . GLU A 1 163 ? -7.821 -3.450 0.329 1.00 88.81 163 GLU A C 1
ATOM 1239 O O . GLU A 1 163 ? -7.461 -4.378 1.056 1.00 88.81 163 GLU A O 1
ATOM 1244 N N . VAL A 1 164 ? -7.554 -3.419 -0.982 1.00 87.94 164 VAL A N 1
ATOM 1245 C CA . VAL A 1 164 ? -6.673 -4.364 -1.680 1.00 87.94 164 VAL A CA 1
ATOM 1246 C C . VAL A 1 164 ? -5.427 -3.635 -2.167 1.00 87.94 164 VAL A C 1
ATOM 1248 O O . VAL A 1 164 ? -5.514 -2.659 -2.918 1.00 87.94 164 VAL A O 1
ATOM 1251 N N . ARG A 1 165 ? -4.255 -4.141 -1.788 1.00 90.38 165 ARG A N 1
ATOM 1252 C CA . ARG A 1 165 ? -2.955 -3.552 -2.101 1.00 90.38 165 ARG A CA 1
ATOM 1253 C C . ARG A 1 165 ? -1.999 -4.589 -2.675 1.00 90.38 165 ARG A C 1
ATOM 1255 O O . ARG A 1 165 ? -1.812 -5.662 -2.110 1.00 90.38 165 ARG A O 1
ATOM 1262 N N . GLN A 1 166 ? -1.358 -4.234 -3.778 1.00 89.56 166 GLN A N 1
ATOM 1263 C CA . GLN A 1 166 ? -0.238 -4.955 -4.365 1.00 89.56 166 GLN A CA 1
ATOM 1264 C C . GLN A 1 166 ? 1.077 -4.341 -3.884 1.00 89.56 166 GLN A C 1
ATOM 1266 O O . GLN A 1 166 ? 1.224 -3.123 -3.854 1.00 89.56 166 GLN A O 1
ATOM 1271 N N . ILE A 1 167 ? 2.033 -5.170 -3.476 1.00 87.88 167 ILE A N 1
ATOM 1272 C CA . ILE A 1 167 ? 3.310 -4.743 -2.898 1.00 87.88 167 ILE A CA 1
ATOM 1273 C C . ILE A 1 167 ? 4.443 -5.494 -3.589 1.00 87.88 167 ILE A C 1
ATOM 1275 O O . ILE A 1 167 ? 4.389 -6.711 -3.749 1.00 87.88 167 ILE A O 1
ATOM 1279 N N . ILE A 1 168 ? 5.476 -4.756 -3.983 1.00 85.12 168 ILE A N 1
ATOM 1280 C CA . ILE A 1 168 ? 6.709 -5.262 -4.575 1.00 85.12 168 ILE A CA 1
ATOM 1281 C C . ILE A 1 168 ? 7.848 -4.981 -3.598 1.00 85.12 168 ILE A C 1
ATOM 1283 O O . ILE A 1 168 ? 8.239 -3.823 -3.397 1.00 85.12 168 ILE A O 1
ATOM 1287 N N . THR A 1 169 ? 8.403 -6.038 -3.015 1.00 79.00 169 THR A N 1
ATOM 1288 C CA . THR A 1 169 ? 9.555 -5.943 -2.114 1.00 79.00 169 THR A CA 1
ATOM 1289 C C . THR A 1 169 ? 10.866 -5.787 -2.891 1.00 79.00 169 THR A C 1
ATOM 1291 O O . THR A 1 169 ? 10.963 -6.033 -4.104 1.00 79.00 169 THR A O 1
ATOM 1294 N N . SER A 1 170 ? 11.893 -5.298 -2.195 1.00 69.31 170 SER A N 1
ATOM 1295 C CA . SER A 1 170 ? 13.252 -5.222 -2.724 1.00 69.31 170 SER A CA 1
ATOM 1296 C C . SER A 1 170 ? 13.849 -6.622 -2.922 1.00 69.31 170 SER A C 1
ATOM 1298 O O . SER A 1 170 ? 13.400 -7.617 -2.356 1.00 69.31 170 SER A O 1
ATOM 1300 N N . THR A 1 171 ? 14.862 -6.712 -3.783 1.00 55.91 171 THR A N 1
ATOM 1301 C CA . THR A 1 171 ? 15.544 -7.970 -4.111 1.00 55.91 171 THR A CA 1
ATOM 1302 C C . THR A 1 171 ? 16.193 -8.579 -2.866 1.00 55.91 171 THR A C 1
ATOM 1304 O O . THR A 1 171 ? 17.060 -7.945 -2.270 1.00 55.91 171 THR A O 1
ATOM 1307 N N . GLY A 1 172 ? 15.789 -9.796 -2.488 1.00 59.12 172 GLY A N 1
ATOM 1308 C CA . GLY A 1 172 ? 16.324 -10.524 -1.326 1.00 59.12 172 GLY A CA 1
ATOM 1309 C C . GLY A 1 172 ? 15.287 -11.379 -0.591 1.00 59.12 172 GLY A C 1
ATOM 1310 O O . GLY A 1 172 ? 15.658 -12.339 0.078 1.00 59.12 172 GLY A O 1
ATOM 1311 N N . TYR A 1 173 ? 13.998 -11.074 -0.758 1.00 64.94 173 TYR A N 1
ATOM 1312 C CA . TYR A 1 173 ? 12.899 -11.897 -0.250 1.00 64.94 173 TYR A CA 1
ATOM 1313 C C . TYR A 1 173 ? 12.521 -12.992 -1.250 1.00 64.94 173 TYR A C 1
ATOM 1315 O O . TYR A 1 173 ? 12.516 -12.765 -2.462 1.00 64.94 173 TYR A O 1
ATOM 1323 N N . ALA A 1 174 ? 12.213 -14.185 -0.733 1.00 69.31 174 ALA A N 1
ATOM 1324 C CA . ALA A 1 174 ? 11.726 -15.302 -1.540 1.00 69.31 174 ALA A CA 1
ATOM 1325 C C . ALA A 1 174 ? 10.276 -15.091 -2.009 1.00 69.31 174 ALA A C 1
ATOM 1327 O O . ALA A 1 174 ? 9.822 -15.812 -2.882 1.00 69.31 174 ALA A O 1
ATOM 1328 N N . ASP A 1 175 ? 9.560 -14.127 -1.441 1.00 71.44 175 ASP A N 1
ATOM 1329 C CA . ASP A 1 175 ? 8.232 -13.653 -1.805 1.00 71.44 175 ASP A CA 1
ATOM 1330 C C . ASP A 1 175 ? 8.315 -12.184 -2.221 1.00 71.44 175 ASP A C 1
ATOM 1332 O O . ASP A 1 175 ? 8.386 -11.277 -1.396 1.00 71.44 175 ASP A O 1
ATOM 1336 N N . ARG A 1 176 ? 8.376 -11.932 -3.530 1.00 80.31 176 ARG A N 1
ATOM 1337 C CA . ARG A 1 176 ? 8.646 -10.585 -4.048 1.00 80.31 176 ARG A CA 1
ATOM 1338 C C . ARG A 1 176 ? 7.382 -9.774 -4.302 1.00 80.31 176 ARG A C 1
ATOM 1340 O O . ARG A 1 176 ? 7.395 -8.548 -4.184 1.00 80.31 176 ARG A O 1
ATOM 1347 N N . TYR A 1 177 ? 6.312 -10.458 -4.678 1.00 83.50 177 TYR A N 1
ATOM 1348 C CA . TYR A 1 177 ? 5.050 -9.864 -5.093 1.00 83.50 177 TYR A CA 1
ATOM 1349 C C . TYR A 1 177 ? 3.975 -10.297 -4.106 1.00 83.50 177 TYR A C 1
ATOM 1351 O O . TYR A 1 177 ? 3.724 -11.490 -3.988 1.00 83.50 177 TYR A O 1
ATOM 1359 N N . HIS A 1 178 ? 3.341 -9.356 -3.408 1.00 88.44 178 HIS A N 1
ATOM 1360 C CA . HIS A 1 178 ? 2.267 -9.643 -2.454 1.00 88.44 178 HIS A CA 1
ATOM 1361 C C . HIS A 1 178 ? 0.984 -8.927 -2.845 1.00 88.44 178 HIS A C 1
ATOM 1363 O O . HIS A 1 178 ? 1.001 -7.715 -3.045 1.00 88.44 178 HIS A 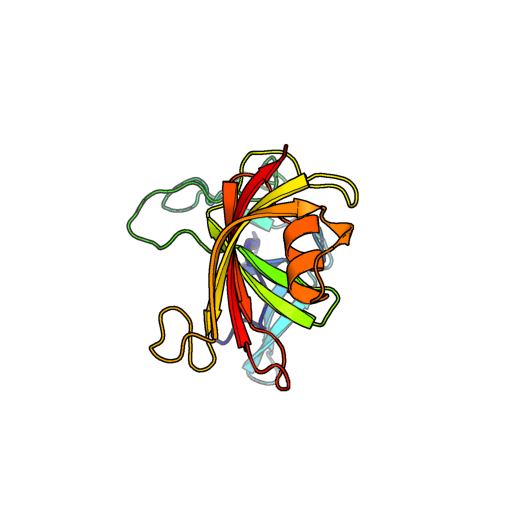O 1
ATOM 1369 N N . GLN A 1 179 ? -0.133 -9.642 -2.884 1.00 89.44 179 GLN A N 1
ATOM 1370 C CA . GLN A 1 179 ? -1.459 -9.041 -2.925 1.00 89.44 179 GLN A CA 1
ATOM 1371 C C . GLN A 1 179 ? -2.135 -9.256 -1.578 1.00 89.44 179 GLN A C 1
ATOM 1373 O O . GLN A 1 179 ? -2.414 -10.389 -1.190 1.00 89.44 179 GLN A O 1
ATOM 1378 N N . LEU A 1 180 ? -2.387 -8.154 -0.885 1.00 92.81 180 LEU A N 1
ATOM 1379 C CA . LEU A 1 180 ? -2.953 -8.115 0.451 1.00 92.81 180 LEU A CA 1
ATOM 1380 C C . LEU A 1 180 ? -4.349 -7.496 0.392 1.00 92.81 180 LEU A C 1
ATOM 1382 O O . LEU A 1 180 ? -4.526 -6.435 -0.200 1.00 92.81 180 LEU A O 1
ATOM 1386 N N . HIS A 1 181 ? -5.324 -8.140 1.021 1.00 93.50 181 HIS A N 1
ATOM 1387 C CA . HIS A 1 181 ? -6.680 -7.631 1.193 1.00 93.50 181 HIS A CA 1
ATOM 1388 C C . HIS A 1 181 ? -6.990 -7.562 2.685 1.00 93.50 181 HIS A C 1
ATOM 1390 O O . HIS A 1 181 ? -7.011 -8.590 3.363 1.00 93.50 181 HIS A O 1
ATOM 1396 N N . LEU A 1 182 ? -7.204 -6.354 3.205 1.00 93.12 182 LEU A N 1
ATOM 1397 C CA . LEU A 1 182 ? -7.604 -6.154 4.593 1.00 93.12 182 LEU A CA 1
ATOM 1398 C C . LEU A 1 182 ? -9.126 -6.286 4.679 1.00 93.12 182 LEU A C 1
ATOM 1400 O O . LEU A 1 182 ? -9.843 -5.336 4.392 1.00 93.12 182 LEU A O 1
ATOM 1404 N N . VAL A 1 183 ? -9.609 -7.471 5.049 1.00 89.31 183 VAL A N 1
ATOM 1405 C CA . VAL A 1 183 ? -11.035 -7.826 4.998 1.00 89.31 183 VAL A CA 1
ATOM 1406 C C . VAL A 1 183 ? -11.825 -7.083 6.071 1.00 89.31 183 VAL A C 1
ATOM 1408 O O . VAL A 1 183 ? -12.818 -6.435 5.757 1.00 89.31 183 VAL A O 1
ATOM 1411 N N . SER A 1 184 ? -11.393 -7.201 7.326 1.00 85.81 184 SER A N 1
ATOM 1412 C CA . SER A 1 184 ? -12.063 -6.597 8.480 1.00 85.81 184 SER A CA 1
ATOM 1413 C C . SER A 1 184 ? -11.104 -6.378 9.640 1.00 85.81 184 SER A C 1
ATOM 1415 O O . SER A 1 184 ? -10.030 -6.989 9.715 1.00 85.81 184 SER A O 1
ATOM 1417 N N . ILE A 1 185 ? -11.509 -5.501 10.554 1.00 89.75 185 ILE A N 1
ATOM 1418 C CA . ILE A 1 185 ? -10.873 -5.333 11.859 1.00 89.75 185 ILE A CA 1
ATOM 1419 C C . ILE A 1 185 ? -11.857 -5.833 12.920 1.00 89.75 185 ILE A C 1
ATOM 1421 O O . ILE A 1 185 ? -13.010 -5.411 12.923 1.00 89.75 185 ILE A O 1
ATOM 1425 N N . GLU A 1 186 ? -11.400 -6.738 13.784 1.00 89.50 186 GLU A N 1
ATOM 1426 C CA . GLU A 1 186 ? -12.209 -7.416 14.812 1.00 89.50 186 GLU A CA 1
ATOM 1427 C C . GLU A 1 186 ? -12.230 -6.659 16.147 1.00 89.50 186 GLU A C 1
ATOM 1429 O O . GLU A 1 186 ? -11.195 -6.043 16.503 1.00 89.50 186 GLU A O 1
#

InterPro domains:
  IPR046357 Peptidyl-prolyl cis-trans isomerase domain superfamily [G3DSA:3.10.50.40] (85-179)

Foldseek 3Di:
DDPPPAWDFWFAFQVDRWTWTDGPVDPQWIWTFDQDPVPRDTDIDTDPVGQQGTFTWQQCDVVTDGDPRPDHDPDDDPRHDDDDDQRPWDWDAFPLRKIKTWNDAADADQDDQFWKFFKWKWFAQPEVVDPRTPDTGHRDIDGLNPPPDPVVSRVSNVGGAQIWMWIADDPDDSGGIMIMGGHDID

Organism: NCBI:txid1169539

Secondary structure (DSSP, 8-state):
--PPTTPEEEEEESSSSPEEEE-TTSTT-EEEEEE-TTT--EEEEE-TTTTTTEEEEETTSSSPEEPPTTPPPSSS------SS-----EEEE-TTS-EEEEEE---SPPPPTT-EEEEEEEEESSSTT-S-EEEEEEEEEEEGGG-SSHHHHHHHTTPPTT-EEEEEPPBTBS--EEEEEEEEE-

Radius of gyration: 20.07 Å; chains: 1; bounding box: 36×52×44 Å

pLDDT: mean 71.98, std 16.08, range [26.84, 94.69]

Sequence (186 aa):
MALAAGLGWVGITVWGKENVFEYPNRPGELFIEVTSPLSGDAIVTRLAEGDKGVRFLDFSTSPPIALPIGQRPSNNPSLANGGGATLRRRTGTSPSGARYEVVQEGTGRVPTLNDRVKYDCIAWRDAFDGQDKFYDLRGAVRCVSDFLTGVVREAVLSMREGEVRQIITSTGYADRYHQLHLVSIE